Protein AF-A8ND28-F1 (afdb_monomer)

Mean predicted aligned error: 18.26 Å

Solvent-accessible surface area (backbone atoms only — not comparable to full-atom values): 20031 Å² total; per-residue (Å²): 136,85,87,78,78,85,85,82,79,88,73,88,67,76,74,80,74,69,93,76,66,78,84,82,75,75,71,70,82,79,74,61,32,69,34,31,42,40,35,62,35,85,42,89,93,42,57,84,43,74,46,77,33,51,28,30,34,42,74,78,43,79,91,75,66,56,86,60,52,57,53,63,28,60,42,48,72,45,77,88,43,79,52,39,62,55,49,55,51,47,37,68,73,66,68,48,32,33,28,41,38,33,60,41,87,54,61,77,89,52,24,58,58,34,44,51,51,46,32,51,51,25,42,52,27,51,74,53,37,20,36,29,40,26,49,38,51,90,84,26,80,46,41,82,48,17,47,24,32,45,35,35,45,43,97,87,40,52,73,38,35,38,29,42,51,26,64,72,37,73,70,56,66,75,55,52,61,56,71,70,50,74,76,77,77,79,74,68,74,73,74,73,79,77,76,80,77,85,71,79,86,80,92,78,80,88,82,89,78,80,84,84,86,84,80,78,88,82,88,84,83,87,80,90,82,85,81,86,82,81,92,82,88,82,80,92,79,93,77,79,91,77,83,83,81,80,84,80,85,83,87,82,89,80,81,89,78,85,88,75,92,76,84,86,77,94,70,84,79,80,87,74,84,75,79,74,82,71,82,73,79,72,78,85,76,82,76,78,82,81,78,82,83,80,82,83,83,87,130

Secondary structure (DSSP, 8-state):
------------S-----TTS-GGG-----PPEEEEEEEE--BTTBTTPEEEEEEEEEESSSS--GGGS-SEEEEEEE-SSTHHHHHHHHHHHHT--EEEEEE----HHHHHHHHHHHHHHHHHHHHTT-EEEEE--SSSGGGGT--EEEEEEETTEEEEEEEEEESSSPPPHHHHHHHSSPPPP------------------------------------------------------------PPPPP--PPP-------PPP--PPP-----------------------------

Structure (mmCIF, N/CA/C/O backbone):
data_AF-A8ND28-F1
#
_entry.id   AF-A8ND28-F1
#
loop_
_atom_site.group_PDB
_atom_site.id
_atom_site.type_symbol
_atom_site.label_atom_id
_atom_site.label_alt_id
_atom_site.label_comp_id
_atom_site.label_asym_id
_atom_site.label_entity_id
_atom_site.label_seq_id
_atom_site.pdbx_PDB_ins_code
_atom_site.Cartn_x
_atom_site.Cartn_y
_atom_site.Cartn_z
_atom_site.occupancy
_atom_site.B_iso_or_equiv
_atom_site.auth_seq_id
_atom_site.auth_comp_id
_atom_site.auth_asym_id
_atom_site.auth_atom_id
_atom_site.pdbx_PDB_model_num
ATOM 1 N N . MET A 1 1 ? 40.896 25.149 14.910 1.00 49.12 1 MET A N 1
ATOM 2 C CA . MET A 1 1 ? 39.778 24.488 15.619 1.00 49.12 1 MET A CA 1
ATOM 3 C C . MET A 1 1 ? 39.521 23.162 14.922 1.00 49.12 1 MET A C 1
ATOM 5 O O . MET A 1 1 ? 39.241 23.170 13.733 1.00 49.12 1 MET A O 1
ATOM 9 N N . VAL A 1 2 ? 39.754 22.040 15.604 1.00 47.06 2 VAL A N 1
ATOM 10 C CA . VAL A 1 2 ? 39.698 20.692 15.014 1.00 47.06 2 VAL A CA 1
ATOM 11 C C . VAL A 1 2 ? 38.320 20.099 15.290 1.00 47.06 2 VAL A C 1
ATOM 13 O O . VAL A 1 2 ? 37.976 19.854 16.444 1.00 47.06 2 VAL A O 1
ATOM 16 N N . PHE A 1 3 ? 37.533 19.889 14.236 1.00 56.41 3 PHE A N 1
ATOM 17 C CA . PHE A 1 3 ? 36.251 19.192 14.310 1.00 56.41 3 PHE A CA 1
ATOM 18 C C . PHE A 1 3 ? 36.505 17.686 14.443 1.00 56.41 3 PHE A C 1
ATOM 20 O O . PHE A 1 3 ? 36.947 17.036 13.499 1.00 56.41 3 PHE A O 1
ATOM 27 N N . ARG A 1 4 ? 36.246 17.131 15.631 1.00 60.59 4 ARG A N 1
ATOM 28 C CA . ARG A 1 4 ? 36.190 15.681 15.845 1.00 60.59 4 ARG A CA 1
ATOM 29 C C . ARG A 1 4 ? 34.759 15.222 15.590 1.00 60.59 4 ARG A C 1
ATOM 31 O O . ARG A 1 4 ? 33.856 15.584 16.338 1.00 60.59 4 ARG A O 1
ATOM 38 N N . ILE A 1 5 ? 34.560 14.462 14.519 1.00 63.69 5 ILE A N 1
ATOM 39 C CA . ILE A 1 5 ? 33.284 13.808 14.218 1.00 63.69 5 ILE A CA 1
ATOM 40 C C . ILE A 1 5 ? 33.133 12.623 15.191 1.00 63.69 5 ILE A C 1
ATOM 42 O O . ILE A 1 5 ? 34.047 11.797 15.249 1.00 63.69 5 ILE A O 1
ATOM 46 N N . PRO A 1 6 ? 32.035 12.512 15.963 1.00 52.94 6 PRO A N 1
ATOM 47 C CA . PRO A 1 6 ? 31.785 11.350 16.811 1.00 52.94 6 PRO A CA 1
ATOM 48 C C . PRO A 1 6 ? 31.557 10.097 15.953 1.00 52.94 6 PRO A C 1
ATOM 50 O O . PRO A 1 6 ? 30.515 9.933 15.322 1.00 52.94 6 PRO A O 1
ATOM 53 N N . THR A 1 7 ? 32.537 9.198 15.924 1.00 50.47 7 THR A N 1
ATOM 54 C CA . THR A 1 7 ? 32.416 7.836 15.390 1.00 50.47 7 THR A CA 1
ATOM 55 C C . THR A 1 7 ? 31.573 6.994 16.347 1.00 50.47 7 THR A C 1
ATOM 57 O O . THR A 1 7 ? 32.091 6.467 17.326 1.00 50.47 7 THR A O 1
ATOM 60 N N . GLN A 1 8 ? 30.263 6.904 16.097 1.00 55.19 8 GLN A N 1
ATOM 61 C CA . GLN A 1 8 ? 29.317 6.103 16.897 1.00 55.19 8 GLN A CA 1
ATOM 62 C C . GLN A 1 8 ? 28.770 4.869 16.152 1.00 55.19 8 GLN A C 1
ATOM 64 O O . GLN A 1 8 ? 27.795 4.276 16.596 1.00 55.19 8 GLN A O 1
ATOM 69 N N . PHE A 1 9 ? 29.368 4.476 15.020 1.00 51.00 9 PHE A N 1
ATOM 70 C CA . PHE A 1 9 ? 28.856 3.378 14.181 1.00 51.00 9 PHE A CA 1
ATOM 71 C C . PHE A 1 9 ? 29.694 2.092 14.184 1.00 51.00 9 PHE A C 1
ATOM 73 O O . PHE A 1 9 ? 29.347 1.150 13.478 1.00 51.00 9 PHE A O 1
ATOM 80 N N . ASP A 1 10 ? 30.733 2.003 15.012 1.00 47.97 10 ASP A N 1
ATOM 81 C CA . ASP A 1 10 ? 31.422 0.738 15.272 1.00 47.97 10 ASP A CA 1
ATOM 82 C C . ASP A 1 10 ? 30.855 0.104 16.544 1.00 47.97 10 ASP A C 1
ATOM 84 O O . ASP A 1 10 ? 31.253 0.467 17.646 1.00 47.97 10 ASP A O 1
ATOM 88 N N . SER A 1 11 ? 29.872 -0.789 16.394 1.00 48.22 11 SER A N 1
ATOM 89 C CA . SER A 1 11 ? 29.759 -2.056 17.145 1.00 48.22 11 SER A CA 1
ATOM 90 C C . SER A 1 11 ? 28.325 -2.602 17.088 1.00 48.22 11 SER A C 1
ATOM 92 O O . SER A 1 11 ? 27.571 -2.558 18.056 1.00 48.22 11 SER A O 1
ATOM 94 N N . PHE A 1 12 ? 27.957 -3.178 15.940 1.00 51.06 12 PHE A N 1
ATOM 95 C CA . PHE A 1 12 ? 26.962 -4.261 15.890 1.00 51.06 12 PHE A CA 1
ATOM 96 C C . PHE A 1 12 ? 27.665 -5.625 15.852 1.00 51.06 12 PHE A C 1
ATOM 98 O O . PHE A 1 12 ? 27.193 -6.570 15.222 1.00 51.06 12 PHE A O 1
ATOM 105 N N . VAL A 1 13 ? 28.813 -5.747 16.522 1.00 52.38 13 VAL A N 1
ATOM 106 C CA . VAL A 1 13 ? 29.297 -7.069 16.909 1.00 52.38 13 VAL A CA 1
ATOM 107 C C . VAL A 1 13 ? 28.422 -7.466 18.086 1.00 52.38 13 VAL A C 1
ATOM 109 O O . VAL A 1 13 ? 28.500 -6.846 19.145 1.00 52.38 13 VAL A O 1
ATOM 112 N N . ALA A 1 14 ? 27.527 -8.432 17.875 1.00 54.94 14 ALA A N 1
ATOM 113 C CA . ALA A 1 14 ? 26.752 -9.024 18.955 1.00 54.94 14 ALA A CA 1
ATOM 114 C C . ALA A 1 14 ? 27.723 -9.373 20.090 1.00 54.94 14 ALA A C 1
ATOM 116 O O . ALA A 1 14 ? 28.647 -10.161 19.876 1.00 54.94 14 ALA A O 1
ATOM 117 N N . SER A 1 15 ? 27.569 -8.727 21.254 1.00 52.47 15 SER A N 1
ATOM 118 C CA . SER A 1 15 ? 28.405 -9.015 22.418 1.00 52.47 15 SER A CA 1
ATOM 119 C C . SER A 1 15 ? 28.407 -10.527 22.631 1.00 52.47 15 SER A C 1
ATOM 121 O O . SER A 1 15 ? 27.323 -11.115 22.695 1.00 52.47 15 SER A O 1
ATOM 123 N N . PRO A 1 16 ? 29.585 -11.172 22.694 1.00 53.78 16 PRO A N 1
ATOM 124 C CA . PRO A 1 16 ? 29.662 -12.603 22.911 1.00 53.78 16 PRO A CA 1
ATOM 125 C C . PRO A 1 16 ? 29.005 -12.899 24.256 1.00 53.78 16 PRO A C 1
ATOM 127 O O . PRO A 1 16 ? 29.514 -12.504 25.300 1.00 53.78 16 PRO A O 1
ATOM 130 N N . SER A 1 17 ? 27.822 -13.512 24.178 1.00 50.19 17 SER A N 1
ATOM 131 C CA . SER A 1 17 ? 27.174 -14.337 25.197 1.00 50.19 17 SER A CA 1
ATOM 132 C C . SER A 1 17 ? 27.627 -14.035 26.625 1.00 50.19 17 SER A C 1
ATOM 134 O O . SER A 1 17 ? 28.558 -14.667 27.119 1.00 50.19 17 SER A O 1
ATOM 136 N N . HIS A 1 18 ? 26.956 -13.098 27.299 1.00 53.62 18 HIS A N 1
ATOM 137 C CA . HIS A 1 18 ? 27.076 -12.980 28.748 1.00 53.62 18 HIS A CA 1
ATOM 138 C C . HIS A 1 18 ? 26.456 -14.252 29.363 1.00 53.62 18 HIS A C 1
ATOM 140 O O . HIS A 1 18 ? 25.243 -14.454 29.227 1.00 53.62 18 HIS A O 1
ATOM 146 N N . PRO A 1 19 ? 27.245 -15.141 29.997 1.00 56.59 19 PRO A N 1
ATOM 147 C CA . PRO A 1 19 ? 26.735 -16.372 30.587 1.00 56.59 19 PRO A CA 1
ATOM 148 C C . PRO A 1 19 ? 26.016 -16.010 31.889 1.00 56.59 19 PRO A C 1
ATOM 150 O O . PRO A 1 19 ? 26.621 -15.932 32.952 1.00 56.59 19 PRO A O 1
ATOM 153 N N . GLY A 1 20 ? 24.732 -15.685 31.787 1.00 61.50 20 GLY A N 1
ATOM 154 C CA . GLY A 1 20 ? 23.925 -15.267 32.934 1.00 61.50 20 GLY A CA 1
ATOM 155 C C . GLY A 1 20 ? 22.669 -14.484 32.576 1.00 61.50 20 GLY A C 1
ATOM 156 O O . GLY A 1 20 ? 21.816 -14.295 33.439 1.00 61.50 20 GLY A O 1
ATOM 157 N N . GLN A 1 21 ? 22.511 -14.049 31.321 1.00 61.19 21 GLN A N 1
ATOM 158 C CA . GLN A 1 21 ? 21.249 -13.458 30.894 1.00 61.19 21 GLN A CA 1
ATOM 159 C C . GLN A 1 21 ? 20.226 -14.588 30.674 1.00 61.19 21 GLN A C 1
ATOM 161 O O . GLN A 1 21 ? 20.490 -15.482 29.865 1.00 61.19 21 GLN A O 1
ATOM 166 N N . PRO A 1 22 ? 19.089 -14.608 31.394 1.00 57.72 22 PRO A N 1
ATOM 167 C CA . PRO A 1 22 ? 18.087 -15.650 31.221 1.00 57.72 22 PRO A CA 1
ATOM 168 C C . PRO A 1 22 ? 17.617 -15.656 29.763 1.00 57.72 22 PRO A C 1
ATOM 170 O O . PRO A 1 22 ? 17.192 -14.628 29.239 1.00 57.72 22 PRO A O 1
ATOM 173 N N . ALA A 1 23 ? 17.690 -16.823 29.118 1.00 58.66 23 ALA A N 1
ATOM 174 C CA . ALA A 1 23 ? 17.369 -17.083 27.709 1.00 58.66 23 ALA A CA 1
ATOM 175 C C . ALA A 1 23 ? 15.888 -16.838 27.324 1.00 58.66 23 ALA A C 1
ATOM 177 O O . ALA A 1 23 ? 15.407 -17.335 26.311 1.00 58.66 23 ALA A O 1
ATOM 178 N N . ALA A 1 24 ? 15.137 -16.098 28.138 1.00 53.38 24 ALA A N 1
ATOM 179 C CA . ALA A 1 24 ? 13.683 -16.094 28.134 1.00 53.38 24 ALA A CA 1
ATOM 180 C C . ALA A 1 24 ? 13.035 -15.146 27.113 1.00 53.38 24 ALA A C 1
ATOM 182 O O . ALA A 1 24 ? 11.827 -15.223 26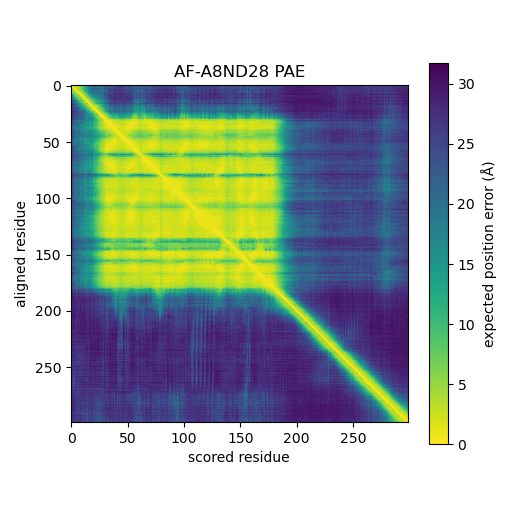.938 1.00 53.38 24 ALA A O 1
ATOM 183 N N . LEU A 1 25 ? 13.769 -14.264 26.425 1.00 58.69 25 LEU A N 1
ATOM 184 C CA . LEU A 1 25 ? 13.151 -13.327 25.467 1.00 58.69 25 LEU A CA 1
ATOM 185 C C . LEU A 1 25 ? 13.997 -13.062 24.218 1.00 58.69 25 LEU A C 1
ATOM 187 O O . LEU A 1 25 ? 13.873 -12.014 23.583 1.00 58.69 25 LEU A O 1
ATOM 191 N N . GLN A 1 26 ? 14.845 -14.010 23.819 1.00 57.09 26 GLN A N 1
ATOM 192 C CA . GLN A 1 26 ? 15.490 -13.943 22.512 1.00 57.09 26 GLN A CA 1
ATOM 193 C C . GLN A 1 26 ? 14.445 -14.331 21.452 1.00 57.09 26 GLN A C 1
ATOM 195 O O . GLN A 1 26 ? 14.409 -15.467 20.988 1.00 57.09 26 GLN A O 1
ATOM 200 N N . ARG A 1 27 ? 13.526 -13.403 21.123 1.00 62.28 27 ARG A N 1
ATOM 201 C CA . ARG A 1 27 ? 12.590 -13.578 20.001 1.00 62.28 27 ARG A CA 1
ATOM 202 C C . ARG A 1 27 ? 13.432 -13.935 18.783 1.00 62.28 27 ARG A C 1
ATOM 204 O O . ARG A 1 27 ? 14.325 -13.174 18.406 1.00 62.28 27 ARG A O 1
ATOM 211 N N . SER A 1 28 ? 13.179 -15.112 18.216 1.00 66.81 28 SER A N 1
ATOM 212 C CA . SER A 1 28 ? 13.816 -15.558 16.981 1.00 66.81 28 SER A CA 1
ATOM 213 C C . SER A 1 28 ? 13.746 -14.429 15.951 1.00 66.81 28 SER A C 1
ATOM 215 O O . SER A 1 28 ? 12.685 -13.807 15.845 1.00 66.81 28 SER A O 1
ATOM 217 N N . PRO A 1 29 ? 14.835 -14.135 15.215 1.00 70.19 29 PRO A N 1
ATOM 218 C CA . PRO A 1 29 ? 14.853 -13.045 14.250 1.00 70.19 29 PRO A CA 1
ATOM 219 C C . PRO A 1 29 ? 13.673 -13.207 13.292 1.00 70.19 29 PRO A C 1
ATOM 221 O O . PRO A 1 29 ? 13.589 -14.188 12.552 1.00 70.19 29 PRO A O 1
ATOM 224 N N . GLN A 1 30 ? 12.733 -12.266 13.363 1.00 79.19 30 GLN A N 1
ATOM 225 C CA . GLN A 1 30 ? 11.501 -12.309 12.594 1.00 79.19 30 GLN A CA 1
ATOM 226 C C . GLN A 1 30 ? 11.858 -12.213 11.112 1.00 79.19 30 GLN A C 1
ATOM 228 O O . GLN A 1 30 ? 12.393 -11.204 10.643 1.00 79.19 30 GLN A O 1
ATOM 233 N N . ARG A 1 31 ? 11.629 -13.301 10.374 1.00 89.94 31 ARG A N 1
ATOM 234 C CA . ARG A 1 31 ? 11.902 -13.328 8.941 1.00 89.94 31 ARG A CA 1
ATOM 235 C C . ARG A 1 31 ? 10.894 -12.401 8.255 1.00 89.94 31 ARG A C 1
ATOM 237 O O . ARG A 1 31 ? 9.698 -12.625 8.414 1.00 89.94 31 ARG A O 1
ATOM 244 N N . PRO A 1 32 ? 11.337 -11.402 7.472 1.00 94.69 32 PRO A N 1
ATOM 245 C CA . PRO A 1 32 ? 10.410 -10.567 6.723 1.00 94.69 32 PRO A CA 1
ATOM 246 C C . PRO A 1 32 ? 9.618 -11.427 5.737 1.00 94.69 32 PRO A C 1
ATOM 248 O O . PRO A 1 32 ? 10.196 -12.293 5.064 1.00 94.69 32 PRO A O 1
ATOM 251 N N . TRP A 1 33 ? 8.320 -11.154 5.615 1.00 96.50 33 TRP A N 1
ATOM 252 C CA . TRP A 1 33 ? 7.524 -11.685 4.514 1.00 96.50 33 TRP A CA 1
ATOM 253 C C . TRP A 1 33 ? 8.083 -11.159 3.194 1.00 96.50 33 TRP A C 1
ATOM 255 O O . TRP A 1 33 ? 8.579 -10.032 3.124 1.00 96.50 33 TRP A O 1
ATOM 265 N N . ARG A 1 34 ? 8.021 -11.977 2.146 1.00 97.56 34 ARG A N 1
ATOM 266 C CA . ARG A 1 34 ? 8.467 -11.625 0.796 1.00 97.56 34 ARG A CA 1
ATOM 267 C C . ARG A 1 34 ? 7.428 -12.091 -0.204 1.00 97.56 34 ARG A C 1
ATOM 269 O O . ARG A 1 34 ? 7.030 -13.256 -0.175 1.00 97.56 34 ARG A O 1
ATOM 276 N N . GLY A 1 35 ? 7.039 -11.199 -1.098 1.00 97.44 35 GLY A N 1
ATOM 277 C CA . GLY A 1 35 ? 6.038 -11.485 -2.110 1.00 97.44 35 GLY A CA 1
ATOM 278 C C . GLY A 1 35 ? 5.877 -10.338 -3.091 1.00 97.44 35 GLY A C 1
ATOM 279 O O . GLY A 1 35 ? 6.731 -9.458 -3.187 1.00 97.44 35 GLY A O 1
ATOM 280 N N . ARG A 1 36 ? 4.771 -10.341 -3.833 1.00 98.31 36 ARG A N 1
ATOM 281 C CA . ARG A 1 36 ? 4.503 -9.358 -4.886 1.00 98.31 36 ARG A CA 1
ATOM 282 C C . ARG A 1 36 ? 3.170 -8.654 -4.705 1.00 98.31 36 ARG A C 1
ATOM 284 O O . ARG A 1 36 ? 2.158 -9.278 -4.399 1.00 98.31 36 ARG A O 1
ATOM 291 N N . LEU A 1 37 ? 3.175 -7.353 -4.972 1.00 98.38 37 LEU A N 1
ATOM 292 C CA . LEU A 1 37 ? 1.975 -6.558 -5.193 1.00 98.38 37 LEU A CA 1
ATOM 293 C C . LEU A 1 37 ? 1.676 -6.547 -6.692 1.00 98.38 37 LEU A C 1
ATOM 295 O O . LEU A 1 37 ? 2.527 -6.168 -7.499 1.00 98.38 37 LEU A O 1
ATOM 299 N N . ILE A 1 38 ? 0.472 -6.968 -7.056 1.00 98.06 38 ILE A N 1
ATOM 300 C CA . ILE A 1 38 ? -0.052 -6.943 -8.418 1.00 98.06 38 ILE A CA 1
ATOM 301 C C . ILE A 1 38 ? -0.963 -5.724 -8.505 1.00 98.06 38 ILE A C 1
ATOM 303 O O . ILE A 1 38 ? -2.049 -5.714 -7.924 1.00 98.06 38 ILE A O 1
ATOM 307 N N . VAL A 1 39 ? -0.496 -4.680 -9.186 1.00 97.00 39 VAL A N 1
ATOM 308 C CA . VAL A 1 39 ? -1.163 -3.376 -9.233 1.00 97.00 39 VAL A CA 1
ATOM 309 C C . VAL A 1 39 ? -1.582 -3.071 -10.660 1.00 97.00 39 VAL A C 1
ATOM 311 O O . VAL A 1 39 ? -0.775 -3.152 -11.583 1.00 97.00 39 VAL A O 1
ATOM 314 N N . THR A 1 40 ? -2.835 -2.673 -10.848 1.00 95.81 40 THR A N 1
ATOM 315 C CA . THR A 1 40 ? -3.341 -2.219 -12.145 1.00 95.81 40 THR A CA 1
ATOM 316 C C . THR A 1 40 ? -3.288 -0.698 -12.258 1.00 95.81 40 THR A C 1
ATOM 318 O O . THR A 1 40 ? -3.489 0.034 -11.286 1.00 95.81 40 THR A O 1
ATOM 321 N N . GLY A 1 41 ? -2.991 -0.206 -13.460 1.00 91.75 41 GLY A N 1
ATOM 322 C CA . GLY A 1 41 ? -3.108 1.211 -13.800 1.00 91.75 41 GLY A CA 1
ATOM 323 C C . GLY A 1 41 ? -2.104 2.139 -13.119 1.00 91.75 41 GLY A C 1
ATOM 324 O O . GLY A 1 41 ? -2.409 3.308 -12.888 1.00 91.75 41 GLY A O 1
ATOM 325 N N . LEU A 1 42 ? -0.895 1.652 -12.825 1.00 92.19 42 LEU A N 1
ATOM 326 C CA . LEU A 1 42 ? 0.185 2.489 -12.293 1.00 92.19 42 LEU A CA 1
ATOM 327 C C . LEU A 1 42 ? 0.631 3.560 -13.304 1.00 92.19 42 LEU A C 1
ATOM 329 O O . LEU A 1 42 ? 1.070 4.647 -12.930 1.00 92.19 42 LEU A O 1
ATOM 333 N N . ARG A 1 43 ? 0.515 3.271 -14.605 1.00 90.62 43 ARG A N 1
ATOM 334 C CA . ARG A 1 43 ? 0.900 4.180 -15.690 1.00 90.62 43 ARG A CA 1
ATOM 335 C C . ARG A 1 43 ? -0.322 4.895 -16.257 1.00 90.62 43 ARG A C 1
ATOM 337 O O . ARG A 1 43 ? -1.257 4.256 -16.731 1.00 90.62 43 ARG A O 1
ATOM 344 N N . ASN A 1 44 ? -0.266 6.226 -16.322 1.00 84.44 44 ASN A N 1
ATOM 345 C CA . ASN A 1 44 ? -1.351 7.037 -16.890 1.00 84.44 44 ASN A CA 1
ATOM 346 C C . ASN A 1 44 ? -1.630 6.710 -18.366 1.00 84.44 44 ASN A C 1
ATOM 348 O O . ASN A 1 44 ? -2.775 6.803 -18.800 1.00 84.44 44 ASN A O 1
ATOM 352 N N . SER A 1 45 ? -0.596 6.323 -19.121 1.00 90.19 45 SER A N 1
ATOM 353 C CA . SER A 1 45 ? -0.703 5.975 -20.542 1.00 90.19 45 SER A CA 1
ATOM 354 C C . SER A 1 45 ? -1.415 4.647 -20.793 1.00 90.19 45 SER A C 1
ATOM 356 O O . SER A 1 45 ? -1.976 4.456 -21.866 1.00 90.19 45 SER A O 1
ATOM 358 N N . ASN A 1 46 ? -1.399 3.728 -19.825 1.00 89.06 46 ASN A N 1
ATOM 359 C CA . ASN A 1 46 ? -2.007 2.414 -19.963 1.00 89.06 46 ASN A CA 1
ATOM 360 C C . ASN A 1 46 ? -2.623 1.981 -18.631 1.00 89.06 46 ASN A C 1
ATOM 362 O O . ASN A 1 46 ? -2.009 1.267 -17.841 1.00 89.06 46 ASN A O 1
ATOM 366 N N . ARG A 1 47 ? -3.867 2.412 -18.397 1.00 87.75 47 ARG A N 1
ATOM 367 C CA . ARG A 1 47 ? -4.606 2.090 -17.168 1.00 87.75 47 ARG A CA 1
ATOM 368 C C . ARG A 1 47 ? -4.928 0.598 -17.022 1.00 87.75 47 ARG A C 1
ATOM 370 O O . ARG A 1 47 ? -5.146 0.141 -15.909 1.00 87.75 47 ARG A O 1
ATOM 377 N N . SER A 1 48 ? -4.938 -0.155 -18.121 1.00 90.69 48 SER A N 1
ATOM 378 C CA . SER A 1 48 ? -5.130 -1.611 -18.119 1.00 90.69 48 SER A CA 1
ATOM 379 C C . SER A 1 48 ? -3.848 -2.404 -17.859 1.00 90.69 48 SER A C 1
ATOM 381 O O . SER A 1 48 ? -3.919 -3.615 -17.654 1.00 90.69 48 SER A O 1
ATOM 383 N N . ALA A 1 49 ? -2.676 -1.760 -17.875 1.00 94.62 49 ALA A N 1
ATOM 384 C CA . ALA A 1 49 ? -1.425 -2.449 -17.588 1.00 94.62 49 ALA A CA 1
ATOM 385 C C . ALA A 1 49 ? -1.416 -2.958 -16.144 1.00 94.62 49 ALA A C 1
ATOM 387 O O . ALA A 1 49 ? -1.813 -2.247 -15.216 1.00 94.62 49 ALA A O 1
ATOM 388 N N . THR A 1 50 ? -0.948 -4.193 -15.982 1.00 96.75 50 THR A N 1
ATOM 389 C CA . THR A 1 50 ? -0.699 -4.810 -14.681 1.00 96.75 50 THR A CA 1
ATOM 390 C C . THR A 1 50 ? 0.800 -4.788 -14.425 1.00 96.75 50 THR A C 1
ATOM 392 O O . THR A 1 50 ? 1.568 -5.378 -15.184 1.00 96.75 50 THR A O 1
ATOM 395 N N . ASP A 1 51 ? 1.210 -4.095 -13.371 1.00 96.75 51 ASP A N 1
ATOM 396 C CA . ASP A 1 51 ? 2.590 -4.031 -12.915 1.00 96.75 51 ASP A CA 1
ATOM 397 C C . ASP A 1 51 ? 2.776 -4.963 -11.707 1.00 96.75 51 ASP A C 1
ATOM 399 O O . ASP A 1 51 ? 1.929 -5.046 -10.813 1.00 96.75 51 ASP A O 1
ATOM 403 N N . TYR A 1 52 ? 3.910 -5.661 -11.679 1.00 97.88 52 TYR A N 1
ATOM 404 C CA . TYR A 1 52 ? 4.297 -6.559 -10.593 1.00 97.88 52 TYR A CA 1
ATOM 405 C C . TYR A 1 52 ? 5.419 -5.908 -9.790 1.00 97.88 52 TYR A C 1
ATOM 407 O O . TYR A 1 52 ? 6.469 -5.579 -10.344 1.00 97.88 52 TYR A O 1
ATOM 415 N N . ILE A 1 53 ? 5.206 -5.728 -8.489 1.00 98.06 53 ILE A N 1
ATOM 416 C CA . ILE A 1 53 ? 6.160 -5.062 -7.601 1.00 98.06 53 ILE A CA 1
ATOM 417 C C . ILE A 1 53 ? 6.567 -6.043 -6.507 1.00 98.06 53 ILE A C 1
ATOM 419 O O . ILE A 1 53 ? 5.743 -6.421 -5.678 1.00 98.06 53 ILE A O 1
ATOM 423 N N . GLN A 1 54 ? 7.831 -6.456 -6.504 1.00 98.44 54 GLN A N 1
ATOM 424 C CA . GLN A 1 54 ? 8.385 -7.337 -5.477 1.00 98.44 54 GLN A CA 1
ATOM 425 C C . GLN A 1 54 ? 8.660 -6.533 -4.210 1.00 98.44 54 GLN A C 1
ATOM 427 O O . GLN A 1 54 ? 9.326 -5.489 -4.239 1.00 98.44 54 GLN A O 1
ATOM 432 N N . VAL A 1 55 ? 8.145 -7.014 -3.090 1.00 98.31 55 VAL A N 1
ATOM 433 C CA . VAL A 1 55 ? 8.165 -6.318 -1.811 1.00 98.31 55 VAL A CA 1
ATOM 434 C C . VAL A 1 55 ? 8.525 -7.270 -0.682 1.00 98.31 55 VAL A C 1
ATOM 436 O O . VAL A 1 55 ? 8.198 -8.455 -0.691 1.00 98.31 55 VAL A O 1
ATOM 439 N N . SER A 1 56 ? 9.167 -6.715 0.335 1.00 97.94 56 SER A N 1
ATOM 440 C CA . SER A 1 56 ? 9.294 -7.346 1.640 1.00 97.94 56 SER A CA 1
ATOM 441 C C . SER A 1 56 ? 8.421 -6.612 2.646 1.00 97.94 56 SER A C 1
ATOM 443 O O . SER A 1 56 ? 8.400 -5.381 2.624 1.00 97.94 56 SER A O 1
ATOM 445 N N . ALA A 1 57 ? 7.758 -7.336 3.542 1.00 97.50 57 ALA A N 1
ATOM 446 C CA . ALA A 1 57 ? 7.002 -6.744 4.636 1.00 97.50 57 ALA A CA 1
ATOM 447 C C . ALA A 1 57 ? 7.556 -7.173 5.992 1.00 97.50 57 ALA A C 1
ATOM 449 O O . ALA A 1 57 ? 7.953 -8.323 6.186 1.00 97.50 57 ALA A O 1
ATOM 450 N N . VAL A 1 58 ? 7.570 -6.229 6.928 1.00 95.31 58 VAL A N 1
ATOM 451 C CA . VAL A 1 58 ? 7.901 -6.474 8.334 1.00 95.31 58 VAL A CA 1
ATOM 452 C C . VAL A 1 58 ? 6.715 -6.028 9.167 1.00 95.31 58 VAL A C 1
ATOM 454 O O . VAL A 1 58 ? 6.348 -4.854 9.121 1.00 95.31 58 VAL A O 1
ATOM 457 N N . GLU A 1 59 ? 6.106 -6.961 9.891 1.00 93.31 59 GLU A N 1
ATOM 458 C CA . GLU A 1 59 ? 5.071 -6.657 10.878 1.00 93.31 59 GLU A CA 1
ATOM 459 C C . GLU A 1 59 ? 5.723 -5.938 12.061 1.00 93.31 59 GLU A C 1
ATOM 461 O O . GLU A 1 59 ? 6.731 -6.392 12.599 1.00 93.31 59 GLU A O 1
ATOM 466 N N . THR A 1 60 ? 5.198 -4.766 12.403 1.00 89.06 60 THR A N 1
ATOM 467 C CA . THR A 1 60 ? 5.717 -3.925 13.486 1.00 89.06 60 THR A CA 1
ATOM 468 C C . THR A 1 60 ? 4.955 -4.098 14.784 1.00 89.06 60 THR A C 1
ATOM 470 O O . THR A 1 60 ? 5.495 -3.781 15.840 1.00 89.06 60 THR A O 1
ATOM 473 N N . ASP A 1 61 ? 3.723 -4.588 14.703 1.00 82.94 61 ASP A N 1
ATOM 474 C CA . ASP A 1 61 ? 2.821 -4.719 15.837 1.00 82.94 61 ASP A CA 1
ATOM 475 C C . ASP A 1 61 ? 1.907 -5.925 15.593 1.00 82.94 61 ASP A C 1
ATOM 477 O O . ASP A 1 61 ? 1.157 -5.904 14.617 1.00 82.94 61 ASP A O 1
ATOM 481 N N . GLY A 1 62 ? 2.021 -6.981 16.411 1.00 78.62 62 GLY A N 1
ATOM 482 C CA . GLY A 1 62 ? 1.160 -8.168 16.328 1.00 78.62 62 GLY A CA 1
ATOM 483 C C . GLY A 1 62 ? 1.814 -9.528 16.628 1.00 78.62 62 GLY A C 1
ATOM 484 O O . GLY A 1 62 ? 2.938 -9.623 17.130 1.00 78.62 62 GLY A O 1
ATOM 485 N N . ASP A 1 63 ? 1.038 -10.581 16.343 1.00 80.06 63 ASP A N 1
ATOM 486 C CA . ASP A 1 63 ? 1.329 -12.003 16.597 1.00 80.06 63 ASP A CA 1
ATOM 487 C C . ASP A 1 63 ? 2.372 -12.603 15.637 1.00 80.06 63 ASP A C 1
ATOM 489 O O . ASP A 1 63 ? 2.759 -13.758 15.811 1.00 80.06 63 ASP A O 1
ATOM 493 N N . ASN A 1 64 ? 2.833 -11.846 14.632 1.00 83.25 64 ASN A N 1
ATOM 494 C CA . ASN A 1 64 ? 3.781 -12.299 13.617 1.00 83.25 64 ASN A CA 1
ATOM 495 C C . ASN A 1 64 ? 3.298 -13.557 12.876 1.00 83.25 64 ASN A C 1
ATOM 497 O O . ASN A 1 64 ? 3.934 -14.606 12.926 1.00 83.25 64 ASN A O 1
ATOM 501 N N . ARG A 1 65 ? 2.179 -13.431 12.156 1.00 89.38 65 ARG A N 1
ATOM 502 C CA . ARG A 1 65 ? 1.599 -14.517 11.335 1.00 89.38 65 ARG A CA 1
ATOM 503 C C . ARG A 1 65 ? 1.958 -14.379 9.860 1.00 89.38 65 ARG A C 1
ATOM 505 O O . ARG A 1 65 ? 1.154 -14.654 8.964 1.00 89.38 65 ARG A O 1
ATOM 512 N N . VAL A 1 66 ? 3.155 -13.866 9.604 1.00 92.25 66 VAL A N 1
ATOM 513 C CA . VAL A 1 66 ? 3.635 -13.484 8.272 1.00 92.25 66 VAL A CA 1
ATOM 514 C C . VAL A 1 66 ? 3.766 -14.680 7.327 1.00 92.25 66 VAL A C 1
ATOM 516 O O . VAL A 1 66 ? 3.669 -14.528 6.113 1.00 92.25 66 VAL A O 1
ATOM 519 N N . GLU A 1 67 ? 3.952 -15.883 7.863 1.00 91.50 67 GLU A N 1
ATOM 520 C CA . GLU A 1 67 ? 4.004 -17.140 7.116 1.00 91.50 67 GLU A CA 1
ATOM 521 C C . GLU A 1 67 ? 2.666 -17.545 6.484 1.00 91.50 67 GLU A C 1
ATOM 523 O O . GLU A 1 67 ? 2.670 -18.274 5.493 1.00 91.50 67 GLU A O 1
ATOM 528 N N . LEU A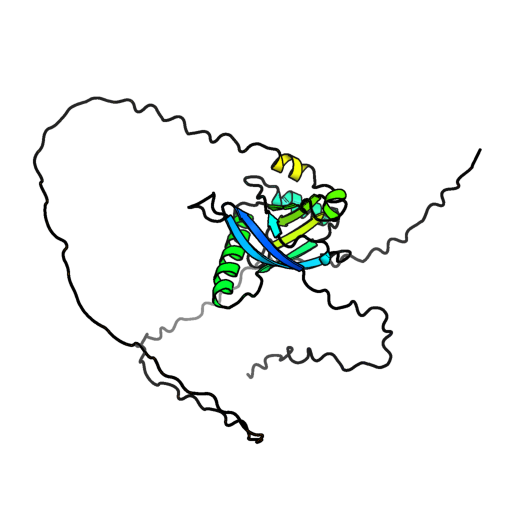 1 68 ? 1.539 -17.049 7.009 1.00 92.19 68 LEU A N 1
ATOM 529 C CA . LEU A 1 68 ? 0.199 -17.340 6.485 1.00 92.19 68 LEU A CA 1
ATOM 530 C C . LEU A 1 68 ? -0.211 -16.403 5.339 1.00 92.19 68 LEU A C 1
ATOM 532 O O . LEU A 1 68 ? -1.251 -16.603 4.701 1.00 92.19 68 LEU A O 1
ATOM 536 N N . TRP A 1 69 ? 0.575 -15.355 5.083 1.00 95.06 69 TRP A N 1
ATOM 537 C CA . TRP A 1 69 ? 0.253 -14.367 4.061 1.00 95.06 69 TRP A CA 1
ATOM 538 C C . TRP A 1 69 ? 0.447 -14.969 2.663 1.00 95.06 69 TRP A C 1
ATOM 540 O O . TRP A 1 69 ? 1.450 -15.650 2.415 1.00 95.06 69 TRP A O 1
ATOM 550 N N . PRO A 1 70 ? -0.463 -14.697 1.710 1.00 95.69 70 PRO A N 1
ATOM 551 C CA . PRO A 1 70 ? -0.287 -15.138 0.333 1.00 95.69 70 PRO A CA 1
ATOM 552 C C . PRO A 1 70 ? 1.002 -14.542 -0.237 1.00 95.69 70 PRO A C 1
ATOM 554 O O . PRO A 1 70 ? 1.399 -13.444 0.139 1.00 95.69 70 PRO A O 1
ATOM 557 N N . ARG A 1 71 ? 1.659 -15.241 -1.170 1.00 96.25 71 ARG A N 1
ATOM 558 C CA . ARG A 1 71 ? 2.832 -14.675 -1.866 1.00 96.25 71 ARG A CA 1
ATOM 559 C C . ARG A 1 71 ? 2.466 -13.493 -2.759 1.00 96.25 71 ARG A C 1
ATOM 561 O O . ARG A 1 71 ? 3.308 -12.634 -3.007 1.00 96.25 71 ARG A O 1
ATOM 568 N N . ASP A 1 72 ? 1.225 -13.461 -3.228 1.00 97.25 72 ASP A N 1
ATOM 569 C CA . ASP A 1 72 ? 0.767 -12.535 -4.248 1.00 97.25 72 ASP A CA 1
ATOM 570 C C . ASP A 1 72 ? -0.456 -11.790 -3.740 1.00 97.25 72 ASP A C 1
ATOM 572 O O . ASP A 1 72 ? -1.499 -12.393 -3.489 1.00 97.25 72 ASP A O 1
ATOM 576 N N . PHE A 1 73 ? -0.339 -10.474 -3.632 1.00 97.69 73 PHE A N 1
ATOM 577 C CA . PHE A 1 73 ? -1.463 -9.614 -3.312 1.00 97.69 73 PHE A CA 1
ATOM 578 C C . PHE A 1 73 ? -1.953 -8.920 -4.571 1.00 97.69 73 PHE A C 1
ATOM 580 O O . PHE A 1 73 ? -1.235 -8.120 -5.171 1.00 97.69 73 PHE A O 1
ATOM 587 N N . VAL A 1 74 ? -3.199 -9.194 -4.950 1.00 97.00 74 VAL A N 1
ATOM 588 C CA . VAL A 1 74 ? -3.911 -8.371 -5.929 1.00 97.00 74 VAL A CA 1
ATOM 589 C C . VAL A 1 74 ? -4.376 -7.113 -5.214 1.00 97.00 74 VAL A C 1
ATOM 591 O O . VAL A 1 74 ? -5.193 -7.178 -4.297 1.00 97.00 74 VAL A O 1
ATOM 594 N N . VAL A 1 75 ? -3.811 -5.976 -5.609 1.00 97.06 75 VAL A N 1
ATOM 595 C CA . VAL A 1 75 ? -4.030 -4.702 -4.934 1.00 97.06 75 VAL A CA 1
ATOM 596 C C . VAL A 1 75 ? -5.112 -3.914 -5.660 1.00 97.06 75 VAL A C 1
ATOM 598 O O . VAL A 1 75 ? -4.921 -3.457 -6.788 1.00 97.06 75 VAL A O 1
ATOM 601 N N . GLN A 1 76 ? -6.237 -3.703 -4.984 1.00 95.81 76 GLN A N 1
ATOM 602 C CA . GLN A 1 76 ? -7.321 -2.851 -5.452 1.00 95.81 76 GLN A CA 1
ATOM 603 C C . GLN A 1 76 ? -7.172 -1.448 -4.862 1.00 95.81 76 GLN A C 1
ATOM 605 O O . GLN A 1 76 ? -7.342 -1.243 -3.663 1.00 95.81 76 GLN A O 1
ATOM 610 N N . ARG A 1 77 ? -6.872 -0.455 -5.700 1.00 95.25 77 ARG A N 1
ATOM 611 C CA . ARG A 1 77 ? -6.832 0.954 -5.280 1.00 95.25 77 ARG A CA 1
ATOM 612 C C . ARG A 1 77 ? -8.243 1.510 -5.116 1.00 95.25 77 ARG A C 1
ATOM 614 O O . ARG A 1 77 ? -9.122 1.210 -5.920 1.00 95.25 77 ARG A O 1
ATOM 621 N N . LEU A 1 78 ? -8.432 2.356 -4.109 1.00 94.56 78 LEU A N 1
ATOM 622 C CA . LEU A 1 78 ? -9.671 3.087 -3.8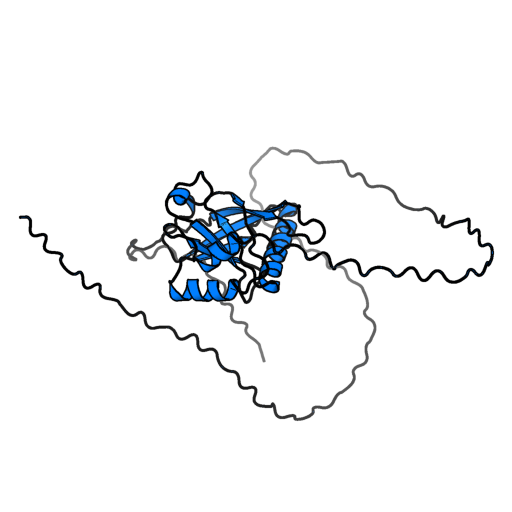66 1.00 94.56 78 LEU A CA 1
ATOM 623 C C . LEU A 1 78 ? -9.481 4.572 -4.221 1.00 94.56 78 LEU A C 1
ATOM 625 O O . LEU A 1 78 ? -9.037 5.344 -3.366 1.00 94.56 78 LEU A O 1
ATOM 629 N N . PRO A 1 79 ? -9.778 4.983 -5.469 1.00 89.12 79 PRO A N 1
ATOM 630 C CA . PRO A 1 79 ? -9.576 6.359 -5.910 1.00 89.12 79 PRO A CA 1
ATOM 631 C C . PRO A 1 79 ? -10.619 7.342 -5.351 1.00 89.12 79 PRO A C 1
ATOM 633 O O . PRO A 1 79 ? -11.735 6.964 -4.990 1.00 89.12 79 PRO A O 1
ATOM 636 N N . ASN A 1 80 ? -10.275 8.636 -5.386 1.00 75.38 80 ASN A N 1
ATOM 637 C CA . ASN A 1 80 ? -11.199 9.778 -5.271 1.00 75.38 80 ASN A CA 1
ATOM 638 C C . ASN A 1 80 ? -11.956 9.942 -3.941 1.00 75.38 80 ASN A C 1
ATOM 640 O O . ASN A 1 80 ? -13.082 10.447 -3.938 1.00 75.38 80 ASN A O 1
ATOM 644 N N . ARG A 1 81 ? -11.372 9.564 -2.799 1.00 78.19 81 ARG A N 1
ATOM 645 C CA . ARG A 1 81 ? -11.991 9.821 -1.491 1.00 78.19 81 ARG A CA 1
ATOM 646 C C . ARG A 1 81 ? -10.968 10.186 -0.416 1.00 78.19 81 ARG A C 1
ATOM 648 O O . ARG A 1 81 ? -9.881 9.621 -0.415 1.00 78.19 81 ARG A O 1
ATOM 655 N N . PRO A 1 82 ? -11.334 11.011 0.585 1.00 86.81 82 PRO A N 1
ATOM 656 C CA . PRO A 1 82 ? -10.486 11.306 1.744 1.00 86.81 82 PRO A CA 1
ATOM 657 C C . PRO A 1 82 ? -10.429 10.130 2.747 1.00 86.81 82 PRO A C 1
ATOM 659 O O . PRO A 1 82 ? -10.506 10.326 3.961 1.00 86.81 82 PRO A O 1
ATOM 662 N N . ILE A 1 83 ? -10.321 8.894 2.251 1.00 94.50 83 ILE A N 1
ATOM 663 C CA . ILE A 1 83 ? -10.285 7.668 3.060 1.00 94.50 83 ILE A CA 1
ATOM 664 C C . ILE A 1 83 ? -8.972 7.568 3.824 1.00 94.50 83 ILE A C 1
ATOM 666 O O . ILE A 1 83 ? -8.970 7.092 4.954 1.00 94.50 83 ILE A O 1
ATOM 670 N N . LEU A 1 84 ? -7.867 8.057 3.252 1.00 95.75 84 LEU A N 1
ATOM 671 C CA . LEU A 1 84 ? -6.547 7.980 3.875 1.00 95.75 84 LEU A CA 1
ATOM 672 C C . LEU A 1 84 ? -6.544 8.537 5.304 1.00 95.75 84 LEU A C 1
ATOM 674 O O . LEU A 1 84 ? -6.055 7.889 6.226 1.00 95.75 84 LEU A O 1
ATOM 678 N N . ARG A 1 85 ? -7.147 9.714 5.509 1.00 95.94 85 ARG A N 1
ATOM 679 C CA . ARG A 1 85 ? -7.234 10.332 6.838 1.00 95.94 85 ARG A CA 1
ATOM 680 C C . ARG A 1 85 ? -8.049 9.476 7.809 1.00 95.94 85 ARG A C 1
ATOM 682 O O . ARG A 1 85 ? -7.618 9.293 8.943 1.00 95.94 85 ARG A O 1
ATOM 689 N N . GLN A 1 86 ? -9.197 8.962 7.366 1.00 96.00 86 GLN A N 1
ATOM 690 C CA . GLN A 1 86 ? -10.056 8.104 8.189 1.00 96.00 86 GLN A CA 1
ATOM 691 C C . GLN A 1 86 ? -9.335 6.811 8.563 1.00 96.00 86 GLN A C 1
ATOM 693 O O . GLN A 1 86 ? -9.404 6.381 9.707 1.00 96.00 86 GLN A O 1
ATOM 698 N N . MET A 1 87 ? -8.578 6.241 7.625 1.00 96.94 87 MET A N 1
ATOM 699 C CA . MET A 1 87 ? -7.794 5.038 7.854 1.00 96.94 87 MET A CA 1
ATOM 700 C C . MET A 1 87 ? -6.697 5.263 8.896 1.00 96.94 87 MET A C 1
ATOM 702 O O . MET A 1 87 ? -6.585 4.487 9.837 1.00 96.94 87 MET A O 1
ATOM 706 N N . ILE A 1 88 ? -5.929 6.351 8.782 1.00 96.56 88 ILE A N 1
ATOM 707 C CA . ILE A 1 88 ? -4.888 6.690 9.764 1.00 96.56 88 ILE A CA 1
ATOM 708 C C . ILE A 1 88 ? -5.502 6.878 11.158 1.00 96.56 88 ILE A C 1
ATOM 710 O O . ILE A 1 88 ? -4.977 6.348 12.134 1.00 96.56 88 ILE A O 1
ATOM 714 N N . GLN A 1 89 ? -6.627 7.595 11.250 1.00 96.94 89 GLN A N 1
ATOM 715 C CA . GLN A 1 89 ? -7.343 7.785 12.515 1.00 96.94 89 GLN A CA 1
ATOM 716 C C . GLN A 1 89 ? -7.854 6.458 13.084 1.00 96.94 89 GLN A C 1
ATOM 718 O O . GLN A 1 89 ? -7.702 6.214 14.276 1.00 96.94 89 GLN A O 1
ATOM 723 N N . TYR A 1 90 ? -8.404 5.589 12.236 1.00 97.19 90 TYR A N 1
ATOM 724 C CA . TYR A 1 90 ? -8.886 4.270 12.630 1.00 97.19 90 TYR A CA 1
ATOM 725 C C . TYR A 1 90 ? -7.754 3.407 13.201 1.00 97.19 90 TYR A C 1
ATOM 727 O O . TYR A 1 90 ? -7.874 2.894 14.308 1.00 97.19 90 TYR A O 1
ATOM 735 N N . VAL A 1 91 ? -6.620 3.306 12.498 1.00 96.62 91 VAL A N 1
ATOM 736 C CA . VAL A 1 91 ? -5.454 2.529 12.958 1.00 96.62 91 VAL A CA 1
ATOM 737 C C . VAL A 1 91 ? -4.960 3.026 14.315 1.00 96.62 91 VAL A C 1
ATOM 739 O O . VAL A 1 91 ? -4.696 2.219 15.201 1.00 96.62 91 VAL A O 1
ATOM 742 N N . GLN A 1 92 ? -4.883 4.347 14.502 1.00 96.19 92 GLN A N 1
ATOM 743 C CA . GLN A 1 92 ? -4.464 4.954 15.768 1.00 96.19 92 GLN A CA 1
ATOM 744 C C . GLN A 1 92 ? -5.462 4.708 16.903 1.00 96.19 92 GLN A C 1
ATOM 746 O O . GLN A 1 92 ? -5.052 4.477 18.036 1.00 96.19 92 GLN A O 1
ATOM 751 N N . GLN A 1 93 ? -6.761 4.771 16.612 1.00 97.56 93 GLN A N 1
ATOM 752 C CA . GLN A 1 93 ? -7.816 4.615 17.609 1.00 97.56 93 GLN A CA 1
ATOM 753 C C . GLN A 1 93 ? -7.949 3.169 18.100 1.00 97.56 93 GLN A C 1
ATOM 755 O O . GLN A 1 93 ? -8.180 2.957 19.287 1.00 97.56 93 GLN A O 1
ATOM 760 N N . TYR A 1 94 ? -7.817 2.192 17.201 1.00 96.88 94 TYR A N 1
ATOM 761 C CA . TYR A 1 94 ? -8.037 0.774 17.506 1.00 96.88 94 TYR A CA 1
ATOM 762 C C . TYR A 1 94 ? -6.744 -0.024 17.700 1.00 96.88 94 TYR A C 1
ATOM 764 O O . TYR A 1 94 ? -6.818 -1.234 17.884 1.00 96.88 94 TYR A O 1
ATOM 772 N N . ALA A 1 95 ? -5.579 0.637 17.655 1.00 95.44 95 ALA A N 1
ATOM 773 C CA . ALA A 1 95 ? -4.263 -0.005 17.708 1.00 95.44 95 ALA A CA 1
ATOM 774 C C . ALA A 1 95 ? -4.171 -1.195 16.734 1.00 95.44 95 ALA A C 1
ATOM 776 O O . ALA A 1 95 ? -3.760 -2.296 17.094 1.00 95.44 95 ALA A O 1
ATOM 777 N N . GLN A 1 96 ? -4.634 -0.981 15.497 1.00 95.88 96 GLN A N 1
ATOM 778 C CA . GLN A 1 96 ? -4.669 -2.048 14.501 1.00 95.88 96 GLN A CA 1
ATOM 779 C C . GLN A 1 96 ? -3.234 -2.526 14.217 1.00 95.88 96 GLN A C 1
ATOM 781 O O . GLN A 1 96 ? -2.388 -1.674 13.932 1.00 95.88 96 GLN A O 1
ATOM 786 N N . PRO A 1 97 ? -2.967 -3.847 14.207 1.00 95.88 97 PRO A N 1
ATOM 787 C CA . PRO A 1 97 ? -1.695 -4.410 13.771 1.00 95.88 97 PRO A CA 1
ATOM 788 C C . PRO A 1 97 ? -1.225 -3.811 12.448 1.00 95.88 97 PRO A C 1
ATOM 790 O O . PRO A 1 97 ? -2.004 -3.676 11.496 1.00 95.88 97 PRO A O 1
ATOM 793 N N . THR A 1 98 ? 0.052 -3.441 12.387 1.00 96.81 98 THR A N 1
ATOM 794 C CA . THR A 1 98 ? 0.639 -2.785 11.215 1.00 96.81 98 THR A CA 1
ATOM 795 C C . THR A 1 98 ? 1.869 -3.512 10.699 1.00 96.81 98 THR A C 1
ATOM 797 O O . THR A 1 98 ? 2.595 -4.171 11.442 1.00 96.81 98 THR A O 1
ATOM 800 N N . CYS A 1 99 ? 2.134 -3.353 9.407 1.00 97.06 99 CYS A N 1
ATOM 801 C CA . CYS A 1 99 ? 3.379 -3.742 8.768 1.00 97.06 99 CYS A CA 1
ATOM 802 C C . CYS A 1 99 ? 3.929 -2.634 7.875 1.00 97.06 99 CYS A C 1
ATOM 804 O O . CYS A 1 99 ? 3.205 -1.755 7.407 1.00 97.06 99 CYS A O 1
ATOM 806 N N . ASN A 1 100 ? 5.227 -2.709 7.599 1.00 97.38 100 ASN A N 1
ATOM 807 C CA . ASN A 1 100 ? 5.903 -1.846 6.642 1.00 97.38 100 ASN A CA 1
ATOM 808 C C . ASN A 1 100 ? 6.295 -2.646 5.407 1.00 97.38 100 ASN A C 1
ATOM 810 O O . ASN A 1 100 ? 7.088 -3.582 5.505 1.00 97.38 100 ASN A O 1
ATOM 814 N N . PHE A 1 101 ? 5.786 -2.240 4.247 1.00 98.25 101 PHE A N 1
ATOM 815 C CA . PHE A 1 101 ? 6.215 -2.748 2.951 1.00 98.25 101 PHE A CA 1
ATOM 816 C C . PHE A 1 101 ? 7.389 -1.931 2.422 1.00 98.25 101 PHE A C 1
ATOM 818 O O . PHE A 1 101 ? 7.350 -0.700 2.366 1.00 98.25 101 PHE A O 1
ATOM 825 N N . LEU A 1 102 ? 8.414 -2.639 1.974 1.00 98.06 102 LEU A N 1
ATOM 826 C CA . LEU A 1 102 ? 9.641 -2.108 1.399 1.00 98.06 102 LEU A CA 1
ATOM 827 C C . LEU A 1 102 ? 9.873 -2.766 0.034 1.00 98.06 102 LEU A C 1
ATOM 829 O O . LEU A 1 102 ? 9.546 -3.943 -0.125 1.00 98.06 102 LEU A O 1
ATOM 833 N N . PRO A 1 103 ? 10.458 -2.063 -0.949 1.00 98.06 103 PRO A N 1
ATOM 834 C CA . PRO A 1 103 ? 10.826 -2.689 -2.213 1.00 98.06 103 PRO A CA 1
ATOM 835 C C . PRO A 1 103 ? 11.898 -3.761 -1.978 1.00 98.06 103 PRO A C 1
ATOM 837 O O . PRO A 1 103 ? 12.911 -3.501 -1.323 1.00 98.06 103 PRO A O 1
ATOM 840 N N . GLU A 1 104 ? 11.693 -4.963 -2.520 1.00 97.44 104 GLU A N 1
ATOM 841 C CA . GLU A 1 104 ? 12.670 -6.044 -2.383 1.00 97.44 104 GLU A CA 1
ATOM 842 C C . GLU A 1 104 ? 13.938 -5.757 -3.205 1.00 97.44 104 GLU A C 1
ATOM 844 O O . GLU A 1 104 ? 13.895 -5.225 -4.323 1.00 97.44 104 GLU A O 1
ATOM 849 N N . ARG A 1 105 ? 15.090 -6.135 -2.639 1.00 95.19 105 ARG A N 1
ATOM 850 C CA . ARG A 1 105 ? 16.392 -6.084 -3.309 1.00 95.19 105 ARG A CA 1
ATOM 851 C C . ARG A 1 105 ? 16.538 -7.280 -4.246 1.00 95.19 105 ARG A C 1
ATOM 853 O O . ARG A 1 105 ? 16.967 -8.350 -3.825 1.00 95.19 105 ARG A O 1
ATOM 860 N N . LEU A 1 106 ? 16.147 -7.081 -5.499 1.00 94.75 106 LEU A N 1
ATOM 861 C CA . LEU A 1 106 ? 16.316 -8.053 -6.578 1.00 94.75 106 LEU A CA 1
ATOM 862 C C . LEU A 1 106 ? 17.724 -7.975 -7.192 1.00 94.75 106 LEU A C 1
ATOM 864 O O . LEU A 1 106 ? 18.555 -7.164 -6.777 1.00 94.75 106 LEU A O 1
ATOM 868 N N . ASN A 1 107 ? 17.965 -8.789 -8.223 1.00 95.00 107 ASN A N 1
ATOM 869 C CA . ASN A 1 107 ? 19.137 -8.656 -9.090 1.00 95.00 107 ASN A CA 1
ATOM 870 C C . ASN A 1 107 ? 19.256 -7.218 -9.638 1.00 95.00 107 ASN A C 1
ATOM 872 O O . ASN A 1 107 ? 18.221 -6.577 -9.857 1.00 95.00 107 ASN A O 1
ATOM 876 N N . PRO A 1 108 ? 20.482 -6.720 -9.897 1.00 91.44 108 PRO A N 1
ATOM 877 C CA . PRO A 1 108 ? 20.725 -5.330 -10.292 1.00 91.44 108 PRO A CA 1
ATOM 878 C C . PRO A 1 108 ? 19.829 -4.842 -11.439 1.00 91.44 108 PRO A C 1
ATOM 880 O O . PRO A 1 108 ? 19.249 -3.764 -11.331 1.00 91.44 108 PRO A O 1
ATOM 883 N N . ASP A 1 109 ? 19.626 -5.681 -12.458 1.00 93.75 109 ASP A N 1
ATOM 884 C CA . ASP A 1 109 ? 18.853 -5.352 -13.664 1.00 93.75 109 ASP A CA 1
ATOM 885 C C . ASP A 1 109 ? 17.368 -5.072 -13.384 1.00 93.75 109 ASP A C 1
ATOM 887 O O . ASP A 1 109 ? 16.736 -4.252 -14.048 1.00 93.75 109 ASP A O 1
ATOM 891 N N . PHE A 1 110 ? 16.794 -5.732 -12.374 1.00 94.81 110 PHE A N 1
ATOM 892 C CA . PHE A 1 110 ? 15.376 -5.602 -12.018 1.00 94.81 110 PHE A CA 1
ATOM 893 C C . PHE A 1 110 ? 15.152 -4.712 -10.797 1.00 94.81 110 PHE A C 1
ATOM 895 O O . PHE A 1 110 ? 14.049 -4.207 -10.587 1.00 94.81 110 PHE A O 1
ATOM 902 N N . HIS A 1 111 ? 16.184 -4.514 -9.978 1.00 95.31 111 HIS A N 1
ATOM 903 C CA . HIS A 1 111 ? 16.088 -3.780 -8.724 1.00 95.31 111 HIS A CA 1
ATOM 904 C C . HIS A 1 111 ? 15.723 -2.309 -8.940 1.00 95.31 111 HIS A C 1
ATOM 906 O O . HIS A 1 111 ? 14.860 -1.785 -8.234 1.00 95.31 111 HIS A O 1
ATOM 912 N N . GLU A 1 112 ? 16.333 -1.645 -9.926 1.00 96.06 112 GLU A N 1
ATOM 913 C CA . GLU A 1 112 ? 16.041 -0.238 -10.207 1.00 96.06 112 GLU A CA 1
ATOM 914 C C . GLU A 1 112 ? 14.607 -0.052 -10.717 1.00 96.06 112 GLU A C 1
ATOM 916 O O .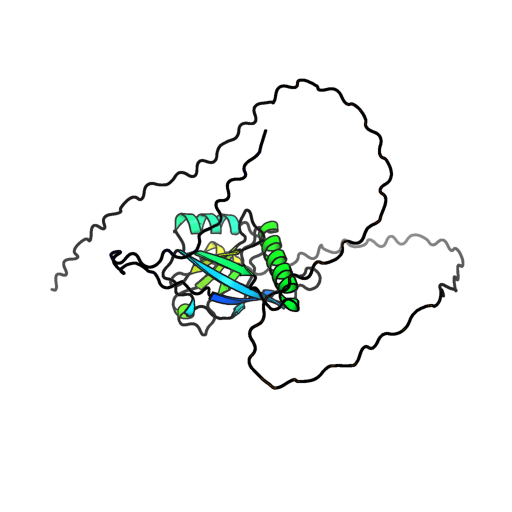 GLU A 1 112 ? 13.879 0.796 -10.198 1.00 96.06 112 GLU A O 1
ATOM 921 N N . ALA A 1 113 ? 14.163 -0.908 -11.642 1.00 95.75 113 ALA A N 1
ATOM 922 C CA . ALA A 1 113 ? 12.795 -0.900 -12.151 1.00 95.75 113 ALA A CA 1
ATOM 923 C C . ALA A 1 113 ? 11.766 -1.179 -11.039 1.00 95.75 113 ALA A C 1
ATOM 925 O O . ALA A 1 113 ? 10.792 -0.438 -10.897 1.00 95.75 113 ALA A O 1
ATOM 926 N N . ASN A 1 114 ? 12.006 -2.192 -10.198 1.00 97.44 114 ASN A N 1
ATOM 927 C CA . ASN A 1 114 ? 11.135 -2.525 -9.070 1.00 97.44 114 ASN A CA 1
ATOM 928 C C . ASN A 1 114 ? 11.024 -1.359 -8.075 1.00 97.44 114 ASN A C 1
ATOM 930 O O . ASN A 1 114 ? 9.927 -0.965 -7.678 1.00 97.44 114 ASN A O 1
ATOM 934 N N . ARG A 1 115 ? 12.161 -0.750 -7.718 1.00 97.12 115 ARG A N 1
ATOM 935 C CA . ARG A 1 115 ? 12.213 0.404 -6.814 1.00 97.12 115 ARG A CA 1
ATOM 936 C C . ARG A 1 115 ? 11.528 1.633 -7.415 1.00 97.12 115 ARG A C 1
ATOM 938 O O . ARG A 1 115 ? 10.838 2.352 -6.690 1.00 97.12 115 ARG A O 1
ATOM 945 N N . ALA A 1 116 ? 11.695 1.879 -8.714 1.00 96.19 116 ALA A N 1
ATOM 946 C CA . ALA A 1 116 ? 11.033 2.973 -9.419 1.00 96.19 116 ALA A CA 1
ATOM 947 C C . ALA A 1 116 ? 9.508 2.782 -9.461 1.00 96.19 116 ALA A C 1
ATOM 949 O O . ALA A 1 116 ? 8.768 3.724 -9.163 1.00 96.19 116 ALA A O 1
ATOM 950 N N . ASN A 1 117 ? 9.034 1.565 -9.746 1.00 96.94 117 ASN A N 1
ATOM 951 C CA . ASN A 1 117 ? 7.611 1.219 -9.724 1.00 96.94 117 ASN A CA 1
ATOM 952 C C . ASN A 1 117 ? 7.020 1.366 -8.315 1.00 96.94 117 ASN A C 1
ATOM 954 O O . ASN A 1 117 ? 5.998 2.030 -8.148 1.00 96.94 117 ASN A O 1
ATOM 958 N N . PHE A 1 118 ? 7.700 0.844 -7.289 1.0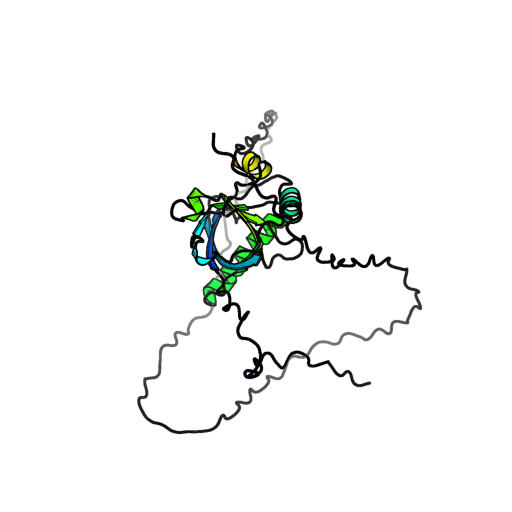0 98.00 118 PHE A N 1
ATOM 959 C CA . PHE A 1 118 ? 7.283 0.990 -5.892 1.00 98.00 118 PHE A CA 1
ATOM 960 C C . PHE A 1 118 ? 7.174 2.465 -5.478 1.00 98.00 118 PHE A C 1
ATOM 962 O O . PHE A 1 118 ? 6.169 2.894 -4.911 1.00 98.00 118 PHE A O 1
ATOM 969 N N . ARG A 1 119 ? 8.186 3.278 -5.809 1.00 97.06 119 ARG A N 1
ATOM 970 C CA . ARG A 1 119 ? 8.177 4.718 -5.513 1.00 97.06 119 ARG A CA 1
ATOM 971 C C . ARG A 1 119 ? 7.063 5.446 -6.262 1.00 97.06 119 ARG A C 1
ATOM 973 O O . ARG A 1 119 ? 6.476 6.379 -5.719 1.00 97.06 119 ARG A O 1
ATOM 980 N N . THR A 1 120 ? 6.773 5.030 -7.493 1.00 96.25 120 THR A N 1
ATOM 981 C CA . THR A 1 120 ? 5.689 5.599 -8.303 1.00 96.25 120 THR A CA 1
ATOM 982 C C . THR A 1 120 ? 4.333 5.285 -7.679 1.00 96.25 120 THR A C 1
ATOM 984 O O . THR A 1 120 ? 3.524 6.198 -7.544 1.00 96.25 120 THR A O 1
ATOM 987 N N . LEU A 1 121 ? 4.122 4.049 -7.213 1.00 97.12 121 LEU A N 1
ATOM 988 C CA . LEU A 1 121 ? 2.923 3.648 -6.472 1.00 97.12 121 LEU A CA 1
ATOM 989 C C . LEU A 1 121 ? 2.738 4.488 -5.209 1.00 97.12 121 LEU A C 1
ATOM 991 O O . LEU A 1 121 ? 1.694 5.109 -5.034 1.00 97.12 121 LEU A O 1
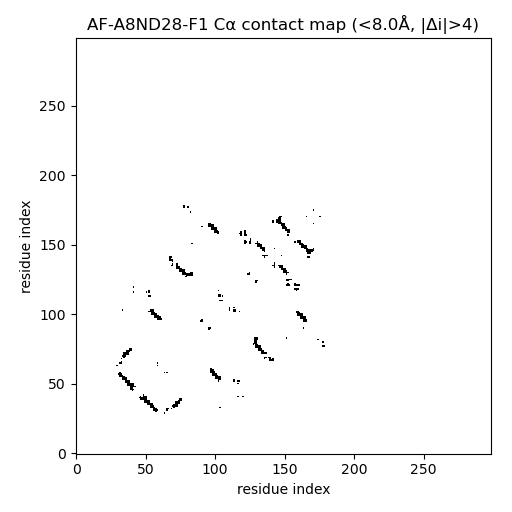ATOM 995 N N . SER A 1 122 ? 3.767 4.545 -4.360 1.00 97.44 122 SER A N 1
ATOM 996 C CA . SER A 1 122 ? 3.713 5.288 -3.099 1.00 97.44 122 SER A CA 1
ATOM 997 C C . SER A 1 122 ? 3.418 6.771 -3.320 1.00 97.44 122 SER A C 1
ATOM 999 O O . SER A 1 122 ? 2.527 7.335 -2.683 1.00 97.44 122 SER A O 1
ATOM 1001 N N . ARG A 1 123 ? 4.085 7.389 -4.303 1.00 95.62 123 ARG A N 1
ATOM 1002 C CA . ARG A 1 123 ? 3.833 8.783 -4.671 1.00 95.62 123 ARG A CA 1
ATOM 1003 C C . ARG A 1 123 ? 2.399 8.996 -5.160 1.00 95.62 123 ARG A C 1
ATOM 1005 O O . ARG A 1 123 ? 1.749 9.907 -4.667 1.00 95.62 123 ARG A O 1
ATOM 1012 N N . GLN A 1 124 ? 1.894 8.156 -6.066 1.00 94.44 124 GLN A N 1
ATOM 1013 C CA . GLN A 1 124 ? 0.524 8.283 -6.578 1.00 94.44 124 GLN A CA 1
ATOM 1014 C C . GLN A 1 124 ? -0.529 8.131 -5.480 1.00 94.44 124 GLN A C 1
ATOM 1016 O O . GLN A 1 124 ? -1.485 8.901 -5.443 1.00 94.44 124 GLN A O 1
ATOM 1021 N N . MET A 1 125 ? -0.364 7.159 -4.580 1.00 95.50 125 MET A N 1
ATOM 1022 C CA . MET A 1 125 ? -1.285 6.990 -3.456 1.00 95.50 125 MET A CA 1
ATOM 1023 C C . MET A 1 125 ? -1.252 8.208 -2.527 1.00 95.50 125 MET A C 1
ATOM 1025 O O . MET A 1 125 ? -2.295 8.646 -2.052 1.00 95.50 125 MET A O 1
ATOM 1029 N N . ASN A 1 126 ? -0.069 8.785 -2.297 1.00 95.06 126 ASN A N 1
ATOM 1030 C CA . ASN A 1 126 ? 0.081 9.972 -1.460 1.00 95.06 126 ASN A CA 1
ATOM 1031 C C . ASN A 1 126 ? -0.532 11.226 -2.098 1.00 95.06 126 ASN A C 1
ATOM 1033 O O . ASN A 1 126 ? -1.283 11.934 -1.435 1.00 95.06 126 ASN A O 1
ATOM 1037 N N . GLU A 1 127 ? -0.241 11.476 -3.376 1.00 93.62 127 GLU A N 1
ATOM 1038 C CA . GLU A 1 127 ? -0.749 12.626 -4.139 1.00 93.62 127 GLU A CA 1
ATOM 1039 C C . GLU A 1 127 ? -2.277 12.611 -4.249 1.00 93.62 127 GLU A C 1
ATOM 1041 O O . GLU A 1 127 ? -2.915 13.650 -4.106 1.00 93.62 127 GLU A O 1
ATOM 1046 N N . ASN A 1 128 ? -2.868 11.432 -4.446 1.00 93.81 128 ASN A N 1
ATOM 1047 C CA . ASN A 1 128 ? -4.315 11.286 -4.598 1.00 93.81 128 ASN A CA 1
ATOM 1048 C C . ASN A 1 128 ? -5.047 11.027 -3.267 1.00 93.81 128 ASN A C 1
ATOM 1050 O O . ASN A 1 128 ? -6.265 10.849 -3.266 1.00 93.81 128 ASN A O 1
ATOM 1054 N N . HIS A 1 129 ? -4.326 10.987 -2.138 1.00 94.75 129 HIS A N 1
ATOM 1055 C CA . HIS A 1 129 ? -4.850 10.598 -0.821 1.00 94.75 129 HIS A CA 1
ATOM 1056 C C . HIS A 1 129 ? -5.615 9.261 -0.833 1.00 94.75 129 HIS A C 1
ATOM 1058 O O . HIS A 1 129 ? -6.643 9.098 -0.169 1.00 94.75 129 HIS A O 1
ATOM 1064 N N . GLU A 1 130 ? -5.096 8.298 -1.589 1.00 95.38 130 GLU A N 1
ATOM 1065 C CA . GLU A 1 130 ? -5.709 6.992 -1.802 1.00 95.38 130 GLU A CA 1
ATOM 1066 C C . GLU A 1 130 ? -5.189 5.942 -0.824 1.00 95.38 130 GLU A C 1
ATOM 1068 O O . GLU A 1 130 ? -4.076 6.015 -0.294 1.00 95.38 130 GLU A O 1
ATOM 1073 N N . VAL A 1 131 ? -6.002 4.905 -0.654 1.00 97.12 131 VAL A N 1
ATOM 1074 C CA . VAL A 1 131 ? -5.613 3.653 -0.008 1.00 97.12 131 VAL A CA 1
ATOM 1075 C C . VAL A 1 131 ? -5.788 2.507 -0.996 1.00 97.12 131 VAL A C 1
ATOM 1077 O O . VAL A 1 131 ? -6.507 2.623 -1.992 1.00 97.12 131 VAL A O 1
ATOM 1080 N N . ALA A 1 132 ? -5.134 1.391 -0.720 1.00 97.25 132 ALA A N 1
ATOM 1081 C CA . ALA A 1 132 ? -5.256 0.171 -1.491 1.00 97.25 132 ALA A CA 1
ATOM 1082 C C . ALA A 1 132 ? -5.681 -0.982 -0.581 1.00 97.25 132 ALA A C 1
ATOM 1084 O O . ALA A 1 132 ? -5.303 -1.026 0.585 1.00 97.25 132 ALA A O 1
ATOM 1085 N N . ILE A 1 133 ? -6.456 -1.917 -1.112 1.00 97.50 133 ILE A N 1
ATOM 1086 C CA . ILE A 1 133 ? -6.881 -3.129 -0.417 1.00 97.50 133 ILE A CA 1
ATOM 1087 C C . ILE A 1 133 ? -6.149 -4.315 -1.030 1.00 97.50 133 ILE A C 1
ATOM 1089 O O . ILE A 1 133 ? -6.100 -4.456 -2.250 1.00 97.50 133 ILE A O 1
ATOM 1093 N N . ALA A 1 134 ? -5.609 -5.173 -0.177 1.00 97.38 134 ALA A N 1
ATOM 1094 C CA . ALA A 1 134 ? -5.006 -6.441 -0.538 1.00 97.38 134 ALA A CA 1
ATOM 1095 C C . ALA A 1 134 ? -5.691 -7.556 0.262 1.00 97.38 134 ALA A C 1
ATOM 1097 O O . ALA A 1 134 ? -5.518 -7.655 1.471 1.00 97.38 134 ALA A O 1
ATOM 1098 N N . TYR A 1 135 ? -6.497 -8.382 -0.396 1.00 96.50 135 TYR A N 1
ATOM 1099 C CA . TYR A 1 135 ? -7.231 -9.469 0.262 1.00 96.50 135 TYR A CA 1
ATOM 1100 C C . TYR A 1 135 ? -6.314 -10.662 0.573 1.00 96.50 135 TYR A C 1
ATOM 1102 O O . TYR A 1 135 ? -5.341 -10.892 -0.145 1.00 96.50 135 TYR A O 1
ATOM 1110 N N . TRP A 1 136 ? -6.652 -11.476 1.581 1.00 94.19 136 TRP A N 1
ATOM 1111 C CA . TRP A 1 136 ? -5.898 -12.703 1.912 1.00 94.19 136 TRP A CA 1
ATOM 1112 C C . TRP A 1 136 ? -5.922 -13.782 0.812 1.00 94.19 136 TRP A C 1
ATOM 1114 O O . TRP A 1 136 ? -5.154 -14.744 0.866 1.00 94.19 136 TRP A O 1
ATOM 1124 N N . GLY A 1 137 ? -6.764 -13.605 -0.211 1.00 87.12 137 GLY A N 1
ATOM 1125 C CA . GLY A 1 137 ? -7.000 -14.585 -1.271 1.00 87.12 137 GLY A CA 1
ATOM 1126 C C . GLY A 1 137 ? -7.879 -15.739 -0.788 1.00 87.12 137 GLY A C 1
ATOM 1127 O O . GLY A 1 137 ? -8.229 -15.802 0.378 1.00 87.12 137 GLY A O 1
ATOM 1128 N N . HIS A 1 138 ? -8.257 -16.658 -1.677 1.00 82.19 138 HIS A N 1
ATOM 1129 C CA . HIS A 1 138 ? -9.129 -17.793 -1.320 1.00 82.19 138 HIS A CA 1
ATOM 1130 C C . HIS A 1 138 ? -8.378 -18.995 -0.735 1.00 82.19 138 HIS A C 1
ATOM 1132 O O . HIS A 1 138 ? -8.992 -19.920 -0.219 1.00 82.19 138 HIS A O 1
ATOM 1138 N N . THR A 1 139 ? -7.052 -19.014 -0.863 1.00 74.94 139 THR A N 1
ATOM 1139 C CA . THR A 1 139 ? -6.225 -20.183 -0.535 1.00 74.94 139 THR A CA 1
ATOM 1140 C C . THR A 1 139 ? -5.575 -20.100 0.840 1.00 74.94 139 THR A C 1
ATOM 1142 O O . THR A 1 139 ? -4.982 -21.078 1.276 1.00 74.94 139 THR A O 1
ATOM 1145 N N . SER A 1 140 ? -5.624 -18.941 1.500 1.00 77.31 140 SER A N 1
ATOM 1146 C CA . SER A 1 140 ? -5.063 -18.777 2.842 1.00 77.31 140 SER A CA 1
ATOM 1147 C C . SER A 1 140 ? -6.107 -19.149 3.890 1.00 77.31 140 SER A C 1
ATOM 1149 O O . SER A 1 140 ? -7.282 -18.813 3.744 1.00 77.31 140 SER A O 1
ATOM 1151 N N . GLU A 1 141 ? -5.684 -19.790 4.977 1.00 84.94 141 GLU A N 1
ATOM 1152 C CA . GLU A 1 141 ? -6.523 -20.030 6.160 1.00 84.94 141 GLU A CA 1
ATOM 1153 C C . GLU A 1 141 ? -7.110 -18.717 6.708 1.00 84.94 141 GLU A C 1
ATOM 1155 O O . GLU A 1 141 ? -8.245 -18.682 7.177 1.00 84.94 141 GLU A O 1
ATOM 1160 N N . LEU A 1 142 ? -6.385 -17.604 6.527 1.00 85.12 142 LEU A N 1
ATOM 1161 C CA . LEU A 1 142 ? -6.821 -16.258 6.908 1.00 85.12 142 LEU A CA 1
ATOM 1162 C C . LEU A 1 142 ? -8.060 -15.772 6.144 1.00 85.12 142 LEU A C 1
ATOM 1164 O O . LEU A 1 142 ? -8.724 -14.842 6.592 1.00 85.12 142 LEU A O 1
ATOM 1168 N N . SER A 1 143 ? -8.385 -16.382 5.004 1.00 85.38 143 SER A N 1
ATOM 1169 C CA . SER A 1 143 ? -9.536 -15.995 4.180 1.00 85.38 143 SER A CA 1
ATOM 1170 C C . SER A 1 143 ? -10.887 -16.250 4.845 1.00 85.38 143 SER A C 1
ATOM 1172 O O . SER A 1 143 ? -11.876 -15.624 4.476 1.00 85.38 143 SER A O 1
ATOM 1174 N N . GLN A 1 144 ? -10.932 -17.162 5.820 1.00 86.19 144 GLN A N 1
ATOM 1175 C CA . GLN A 1 144 ? -12.161 -17.520 6.529 1.00 86.19 144 GLN A CA 1
ATOM 1176 C C . GLN A 1 144 ? -12.456 -16.579 7.698 1.00 86.19 144 GLN A C 1
ATOM 1178 O O . GLN A 1 144 ? -13.607 -16.457 8.108 1.00 86.19 144 GLN A O 1
ATOM 1183 N N . THR A 1 145 ? -11.425 -15.932 8.246 1.00 86.50 145 THR A N 1
ATOM 1184 C CA . THR A 1 145 ? -11.528 -15.144 9.481 1.00 86.50 145 THR A CA 1
ATOM 1185 C C . THR A 1 145 ? -11.269 -13.658 9.279 1.00 86.50 145 THR A C 1
ATOM 1187 O O . THR A 1 145 ? -11.734 -12.857 10.083 1.00 86.50 145 THR A O 1
ATOM 1190 N N . GLY A 1 146 ? -10.512 -13.276 8.250 1.00 87.75 146 GLY A N 1
ATOM 1191 C CA . GLY A 1 146 ? -10.028 -11.913 8.069 1.00 87.75 146 GLY A CA 1
ATOM 1192 C C . GLY A 1 146 ? -10.287 -11.351 6.683 1.00 87.75 146 GLY A C 1
ATOM 1193 O O . GLY A 1 146 ? -10.430 -12.077 5.700 1.00 87.75 146 GLY A O 1
ATOM 1194 N N . ALA A 1 147 ? -10.278 -10.022 6.597 1.00 90.44 147 ALA A N 1
ATOM 1195 C CA . ALA A 1 147 ? -10.536 -9.325 5.345 1.00 90.44 147 ALA A CA 1
ATOM 1196 C C . ALA A 1 147 ? -9.287 -9.131 4.467 1.00 90.44 147 ALA A C 1
ATOM 1198 O O . ALA A 1 147 ? -9.368 -9.240 3.241 1.00 90.44 147 ALA A O 1
ATOM 1199 N N . GLY A 1 148 ? -8.123 -8.847 5.060 1.00 95.88 148 GLY A N 1
ATOM 1200 C CA . GLY A 1 148 ? -6.889 -8.595 4.311 1.00 95.88 148 GLY A CA 1
ATOM 1201 C C . GLY A 1 148 ? -5.998 -7.525 4.934 1.00 95.88 148 GLY A C 1
ATOM 1202 O O . GLY A 1 148 ? -5.938 -7.359 6.149 1.00 95.88 148 GLY A O 1
ATOM 1203 N N . ILE A 1 149 ? -5.313 -6.773 4.078 1.00 97.56 149 ILE A N 1
ATOM 1204 C CA . ILE A 1 149 ? -4.433 -5.663 4.435 1.00 97.56 149 ILE A CA 1
ATOM 1205 C C . ILE A 1 149 ? -4.917 -4.399 3.722 1.00 97.56 149 ILE A C 1
ATOM 1207 O O . ILE A 1 149 ? -5.113 -4.397 2.505 1.00 97.56 149 ILE A O 1
ATOM 1211 N N . VAL A 1 150 ? -5.066 -3.302 4.465 1.00 98.00 150 VAL A N 1
ATOM 1212 C CA . VAL A 1 150 ? -5.247 -1.965 3.883 1.00 98.00 150 VAL A CA 1
ATOM 1213 C C . VAL A 1 150 ? -3.889 -1.282 3.805 1.00 98.00 150 VAL A C 1
ATOM 1215 O O . VAL A 1 150 ? -3.275 -0.988 4.826 1.00 98.00 150 VAL A O 1
ATOM 1218 N N . ILE A 1 151 ? -3.428 -1.023 2.589 1.00 98.31 151 ILE A N 1
ATOM 1219 C CA . ILE A 1 151 ? -2.139 -0.411 2.280 1.00 98.31 151 ILE A CA 1
ATOM 1220 C C . ILE A 1 151 ? -2.338 1.092 2.074 1.00 98.31 151 ILE A C 1
ATOM 1222 O O . ILE A 1 151 ? -3.212 1.517 1.319 1.00 98.31 151 ILE A O 1
ATOM 1226 N N . TYR A 1 152 ? -1.512 1.914 2.710 1.00 98.06 152 TYR A N 1
ATOM 1227 C CA . TYR A 1 152 ? -1.542 3.367 2.576 1.00 98.06 152 TYR A CA 1
ATOM 1228 C C . TYR A 1 152 ? -0.127 3.969 2.589 1.00 98.06 152 TYR A C 1
ATOM 1230 O O . TYR A 1 152 ? 0.814 3.351 3.099 1.00 98.06 152 TYR A O 1
ATOM 1238 N N . PRO A 1 153 ? 0.075 5.154 1.983 1.00 97.38 153 PRO A N 1
ATOM 1239 C CA . PRO A 1 153 ? 1.388 5.777 1.925 1.00 97.38 153 PRO A CA 1
ATOM 1240 C C . PRO A 1 153 ? 1.808 6.313 3.293 1.00 97.38 153 PRO A C 1
ATOM 1242 O O . PRO A 1 153 ? 0.992 6.822 4.065 1.00 97.38 153 PRO A O 1
ATOM 1245 N N . ALA A 1 154 ? 3.107 6.245 3.577 1.00 96.56 154 ALA A N 1
ATOM 1246 C CA . ALA A 1 154 ? 3.670 6.944 4.719 1.00 96.56 154 ALA A CA 1
ATOM 1247 C C . ALA A 1 154 ? 3.659 8.459 4.459 1.00 96.56 154 ALA A C 1
ATOM 1249 O O . ALA A 1 154 ? 4.093 8.925 3.405 1.00 96.56 154 ALA A O 1
ATOM 1250 N N . SER A 1 155 ? 3.204 9.240 5.439 1.00 91.56 155 SER A N 1
ATOM 1251 C CA . SER A 1 155 ? 2.970 10.688 5.302 1.00 91.56 155 SER A CA 1
ATOM 1252 C C . SER A 1 155 ? 4.221 11.514 4.978 1.00 91.56 155 SER A C 1
ATOM 1254 O O . SER A 1 155 ? 4.113 12.639 4.499 1.00 91.56 155 SER A O 1
ATOM 1256 N N . ASN A 1 156 ? 5.410 10.973 5.235 1.00 88.62 156 ASN A N 1
ATOM 1257 C CA . ASN A 1 156 ? 6.689 11.661 5.079 1.00 88.62 156 ASN A CA 1
ATOM 1258 C C . ASN A 1 156 ? 7.675 10.926 4.159 1.00 88.62 156 ASN A C 1
ATOM 1260 O O . ASN A 1 156 ? 8.830 11.339 4.052 1.00 88.62 156 ASN A O 1
ATOM 1264 N N . SER A 1 157 ? 7.265 9.823 3.526 1.00 90.94 157 SER A N 1
ATOM 1265 C CA . SER A 1 157 ? 8.199 8.961 2.810 1.00 90.94 157 SER A CA 1
ATOM 1266 C C . SER A 1 157 ? 7.549 8.239 1.640 1.00 90.94 157 SER A C 1
ATOM 1268 O O . SER A 1 157 ? 6.652 7.424 1.807 1.00 90.94 157 SER A O 1
ATOM 1270 N N . GLY A 1 158 ? 8.103 8.460 0.446 1.00 91.81 158 GLY A N 1
ATOM 1271 C CA . GLY A 1 158 ? 7.808 7.645 -0.736 1.00 91.81 158 GLY A CA 1
ATOM 1272 C C . GLY A 1 158 ? 8.606 6.334 -0.798 1.00 91.81 158 GLY A C 1
ATOM 1273 O O . GLY A 1 158 ? 8.607 5.673 -1.835 1.00 91.81 158 GLY A O 1
ATOM 1274 N N . ALA A 1 159 ? 9.378 6.010 0.247 1.00 94.38 159 ALA A N 1
ATOM 1275 C CA . ALA A 1 159 ? 10.304 4.876 0.256 1.00 94.38 159 ALA A CA 1
ATOM 1276 C C . ALA A 1 159 ? 9.707 3.594 0.852 1.00 94.38 159 ALA A C 1
ATOM 1278 O O . ALA A 1 159 ? 10.269 2.522 0.643 1.00 94.38 159 ALA A O 1
ATOM 1279 N N . TYR A 1 160 ? 8.591 3.696 1.574 1.00 96.88 160 TYR A N 1
ATOM 1280 C CA . TYR A 1 160 ? 7.867 2.556 2.130 1.00 96.88 160 TYR A CA 1
ATOM 1281 C C . TYR A 1 160 ? 6.356 2.819 2.113 1.00 96.88 160 TYR A C 1
ATOM 1283 O O . TYR A 1 160 ? 5.907 3.948 1.897 1.00 96.88 160 TYR A O 1
ATOM 1291 N N . LEU A 1 161 ? 5.582 1.756 2.290 1.00 98.00 161 LEU A N 1
ATOM 1292 C CA . LEU A 1 161 ? 4.130 1.789 2.449 1.00 98.00 161 LEU A CA 1
ATOM 1293 C C . LEU A 1 161 ? 3.782 1.148 3.790 1.00 98.00 161 LEU A C 1
ATOM 1295 O O . LEU A 1 161 ? 4.504 0.265 4.253 1.00 98.00 161 LEU A O 1
ATOM 1299 N N . ILE A 1 162 ? 2.683 1.576 4.396 1.00 98.00 162 ILE A N 1
ATOM 1300 C CA . ILE A 1 162 ? 2.187 1.013 5.651 1.00 98.00 162 ILE A CA 1
ATOM 1301 C C . ILE A 1 162 ? 0.981 0.132 5.328 1.00 98.00 162 ILE A C 1
ATOM 1303 O O . ILE A 1 162 ? 0.119 0.530 4.549 1.00 98.00 162 ILE A O 1
ATOM 1307 N N . GLY A 1 163 ? 0.930 -1.067 5.897 1.00 98.00 163 GLY A N 1
ATOM 1308 C CA . GLY A 1 163 ? -0.222 -1.956 5.838 1.00 98.00 163 GLY A CA 1
ATOM 1309 C C . GLY A 1 163 ? -0.879 -2.073 7.202 1.00 98.00 163 GLY A C 1
ATOM 1310 O O . GLY A 1 163 ? -0.211 -2.447 8.155 1.00 98.00 163 GLY A O 1
ATOM 1311 N N . ALA A 1 164 ? -2.171 -1.787 7.304 1.00 97.75 164 ALA A N 1
ATOM 1312 C CA . ALA A 1 164 ? -2.982 -2.173 8.455 1.00 97.75 164 ALA A CA 1
ATOM 1313 C C . ALA A 1 164 ? -3.570 -3.564 8.209 1.00 97.75 164 ALA A C 1
ATOM 1315 O O . ALA A 1 164 ? -4.183 -3.795 7.164 1.00 97.75 164 ALA A O 1
ATOM 1316 N N . ILE A 1 165 ? -3.368 -4.482 9.148 1.00 97.00 165 ILE A N 1
ATOM 1317 C CA . ILE A 1 165 ? -3.599 -5.912 8.957 1.00 97.00 165 ILE A CA 1
ATOM 1318 C C . ILE A 1 165 ? -4.888 -6.345 9.654 1.00 97.00 165 ILE A C 1
ATOM 1320 O O . ILE A 1 165 ? -5.013 -6.185 10.861 1.00 97.00 165 ILE A O 1
ATOM 1324 N N . PHE A 1 166 ? -5.815 -6.958 8.920 1.00 96.25 166 PHE A N 1
ATOM 1325 C CA . PHE A 1 166 ? -7.119 -7.418 9.402 1.00 96.25 166 PHE A CA 1
ATOM 1326 C C . PHE A 1 166 ? -7.180 -8.954 9.362 1.00 96.25 166 PHE A C 1
ATOM 1328 O O . PHE A 1 166 ? -7.664 -9.554 8.400 1.00 96.25 166 PHE A O 1
ATOM 1335 N N . HIS A 1 167 ? -6.626 -9.603 10.393 1.00 92.88 167 HIS A N 1
ATOM 1336 C CA . HIS A 1 167 ? -6.526 -11.071 10.487 1.00 92.88 167 HIS A CA 1
ATOM 1337 C C . HIS A 1 167 ? -7.830 -11.779 10.865 1.00 92.88 167 HIS A C 1
ATOM 1339 O O . HIS A 1 167 ? -8.115 -12.859 10.351 1.00 92.88 167 HIS A O 1
ATOM 1345 N N . SER A 1 168 ? -8.588 -11.173 11.776 1.00 93.56 168 SER A N 1
ATOM 1346 C CA . SER A 1 168 ? -9.801 -11.759 12.370 1.00 93.56 168 SER A CA 1
ATOM 1347 C C . SER A 1 168 ? -10.977 -10.784 12.357 1.00 93.56 168 SER A C 1
ATOM 1349 O O . SER A 1 168 ? -11.980 -10.997 13.033 1.00 93.56 168 SER A O 1
ATOM 1351 N N . THR A 1 169 ? -10.805 -9.655 11.676 1.00 94.56 169 THR A N 1
ATOM 1352 C CA . THR A 1 169 ? -11.772 -8.568 11.621 1.00 94.56 169 THR A CA 1
ATOM 1353 C C . THR A 1 169 ? -12.072 -8.227 10.173 1.00 94.56 169 THR A C 1
ATOM 1355 O O . THR A 1 169 ? -11.232 -8.393 9.281 1.00 94.56 169 THR A O 1
ATOM 1358 N N . ASP A 1 170 ? -13.286 -7.738 9.950 1.00 95.31 170 ASP A N 1
ATOM 1359 C CA . ASP A 1 170 ? -13.678 -7.182 8.667 1.00 95.31 170 ASP A CA 1
ATOM 1360 C C . ASP A 1 170 ? -13.011 -5.824 8.422 1.00 95.31 170 ASP A C 1
ATOM 1362 O O . ASP A 1 170 ? -12.566 -5.139 9.350 1.00 95.31 170 ASP A O 1
ATOM 1366 N N . PHE A 1 171 ? -12.979 -5.398 7.157 1.00 96.69 171 PHE A N 1
ATOM 1367 C CA . PHE A 1 171 ? -12.605 -4.022 6.856 1.00 96.69 171 PHE A CA 1
ATOM 1368 C C . PHE A 1 171 ? -13.624 -3.040 7.448 1.00 96.69 171 PHE A C 1
ATOM 1370 O O . PHE A 1 171 ? -14.827 -3.319 7.424 1.00 96.69 171 PHE A O 1
ATOM 1377 N N . PRO A 1 172 ? -13.179 -1.850 7.886 1.00 96.56 172 PRO A N 1
ATOM 1378 C CA . PRO A 1 172 ? -14.081 -0.816 8.371 1.00 96.56 172 PRO A CA 1
ATOM 1379 C C . PRO A 1 172 ? -15.139 -0.446 7.327 1.00 96.56 172 PRO A C 1
ATOM 1381 O O . PRO A 1 172 ? -14.863 -0.430 6.123 1.00 96.56 172 PRO A O 1
ATOM 1384 N N . ASP A 1 173 ? -16.333 -0.056 7.774 1.00 95.44 173 ASP A N 1
ATOM 1385 C CA . ASP A 1 173 ? -17.457 0.216 6.869 1.00 95.44 173 ASP A CA 1
ATOM 1386 C C . ASP A 1 173 ? -17.151 1.298 5.826 1.00 95.44 173 ASP A C 1
ATOM 1388 O O . ASP A 1 173 ? -17.587 1.201 4.682 1.00 95.44 173 ASP A O 1
ATOM 1392 N N . PHE A 1 174 ? -16.337 2.304 6.162 1.00 94.75 174 PHE A N 1
ATOM 1393 C CA . PHE A 1 174 ? -15.937 3.336 5.200 1.00 94.75 174 PHE A CA 1
ATOM 1394 C C . PHE A 1 174 ? -15.089 2.787 4.038 1.00 94.75 174 PHE A C 1
ATOM 1396 O O . PHE A 1 174 ? -15.172 3.313 2.927 1.00 94.75 174 PHE A O 1
ATOM 1403 N N . ILE A 1 175 ? -14.317 1.716 4.259 1.00 95.50 175 ILE A N 1
ATOM 1404 C CA . ILE A 1 175 ? -13.592 0.992 3.204 1.00 95.50 175 ILE A CA 1
ATOM 1405 C C . ILE A 1 175 ? -14.575 0.168 2.376 1.00 95.50 175 ILE A C 1
ATOM 1407 O O . ILE A 1 175 ? -14.539 0.223 1.147 1.00 95.50 175 ILE A O 1
ATOM 1411 N N . ARG A 1 176 ? -15.498 -0.546 3.032 1.00 92.31 176 ARG A N 1
ATOM 1412 C CA . ARG A 1 176 ? -16.507 -1.380 2.358 1.00 92.31 176 ARG A CA 1
ATOM 1413 C C . ARG A 1 176 ? -17.399 -0.549 1.435 1.00 92.31 176 ARG A C 1
ATOM 1415 O O . ARG A 1 176 ? -17.546 -0.886 0.264 1.00 92.31 176 ARG A O 1
ATOM 1422 N N . HIS A 1 177 ? -17.899 0.586 1.922 1.00 91.44 177 HIS A N 1
ATOM 1423 C CA . HIS A 1 177 ? -18.690 1.536 1.135 1.00 91.44 177 HIS A CA 1
ATOM 1424 C C . HIS A 1 177 ? -17.900 2.188 -0.004 1.00 91.44 177 HIS A C 1
ATOM 1426 O O . HIS A 1 177 ? -18.482 2.649 -0.986 1.00 91.44 177 HIS A O 1
ATOM 1432 N N . ALA A 1 178 ? -16.579 2.301 0.129 1.00 90.81 178 ALA A N 1
ATOM 1433 C CA . ALA A 1 178 ? -15.736 2.810 -0.941 1.00 90.81 178 ALA A CA 1
ATOM 1434 C C . ALA A 1 178 ? -15.470 1.757 -2.018 1.00 90.81 178 ALA A C 1
ATOM 1436 O O . ALA A 1 178 ? -15.466 2.102 -3.195 1.00 90.81 178 ALA A O 1
ATOM 1437 N N . ALA A 1 179 ? -15.302 0.495 -1.627 1.00 89.12 179 ALA A N 1
ATOM 1438 C CA . ALA A 1 179 ? -15.098 -0.615 -2.550 1.00 89.12 179 ALA A CA 1
ATOM 1439 C C . ALA A 1 179 ? -16.374 -0.990 -3.324 1.00 89.12 179 ALA A C 1
ATOM 1441 O O . ALA A 1 179 ? -16.284 -1.416 -4.472 1.00 89.12 179 ALA A O 1
ATOM 1442 N N . SER A 1 180 ? -17.557 -0.826 -2.721 1.00 87.75 180 SER A N 1
ATOM 1443 C CA . SER A 1 180 ? -18.836 -1.204 -3.337 1.00 87.75 180 SER A CA 1
ATOM 1444 C C . SER A 1 180 ? -19.409 -0.168 -4.303 1.00 87.75 180 SER A C 1
ATOM 1446 O O . SER A 1 180 ? -20.404 -0.450 -4.971 1.00 87.75 180 SER A O 1
ATOM 1448 N N . GLN A 1 181 ? -18.857 1.047 -4.357 1.00 81.69 181 GLN A N 1
ATOM 1449 C CA . GLN A 1 181 ? -19.402 2.063 -5.245 1.00 81.69 181 GLN A CA 1
ATOM 1450 C C . GLN A 1 181 ? -18.955 1.826 -6.689 1.00 81.69 181 GLN A C 1
ATOM 1452 O O . GLN A 1 181 ? -17.753 1.726 -6.946 1.00 81.69 181 GLN A O 1
ATOM 1457 N N . PRO A 1 182 ? -19.901 1.780 -7.646 1.00 76.12 182 PRO A N 1
ATOM 1458 C CA . PRO A 1 182 ? -19.535 1.787 -9.049 1.00 76.12 182 PRO A CA 1
ATOM 1459 C C . PRO A 1 182 ? -18.739 3.064 -9.345 1.00 76.12 182 PRO A C 1
ATOM 1461 O O . PRO A 1 182 ? -19.015 4.110 -8.741 1.00 76.12 182 PRO A O 1
ATOM 1464 N N . PRO A 1 183 ? -17.749 3.003 -10.256 1.00 71.94 183 PRO A N 1
ATOM 1465 C CA . PRO A 1 183 ? -17.054 4.202 -10.690 1.00 71.94 183 PRO A CA 1
ATOM 1466 C C . PRO A 1 183 ? -18.107 5.227 -11.125 1.00 71.94 183 PRO A C 1
ATOM 1468 O O . PRO A 1 183 ? -19.066 4.839 -11.806 1.00 71.94 183 PRO A O 1
ATOM 1471 N N . PRO A 1 184 ? -17.982 6.505 -10.713 1.00 70.81 184 PRO A N 1
ATOM 1472 C CA . PRO A 1 184 ? -18.930 7.520 -11.140 1.00 70.81 184 PRO A CA 1
ATOM 1473 C C . PRO A 1 184 ? -19.011 7.449 -12.666 1.00 70.81 184 PRO A C 1
ATOM 1475 O O . PRO A 1 184 ? -17.955 7.322 -13.304 1.00 70.81 184 PRO A O 1
ATOM 1478 N N . PRO A 1 185 ? -20.225 7.460 -13.253 1.00 71.00 185 PRO A N 1
ATOM 1479 C CA . PRO A 1 185 ? -20.350 7.462 -14.698 1.00 71.00 185 PRO A CA 1
ATOM 1480 C C . PRO A 1 185 ? -19.467 8.599 -15.190 1.00 71.00 185 PRO A C 1
ATOM 1482 O O . PRO A 1 185 ? -19.576 9.721 -14.694 1.00 71.00 185 PRO A O 1
ATOM 1485 N N . LEU A 1 186 ? -18.517 8.282 -16.074 1.00 69.06 186 LEU A N 1
ATOM 1486 C CA . LEU A 1 186 ? -17.737 9.305 -16.748 1.00 69.06 186 LEU A CA 1
ATOM 1487 C C . LEU A 1 186 ? -18.776 10.186 -17.424 1.00 69.06 186 LEU A C 1
ATOM 1489 O O . LEU A 1 186 ? -19.366 9.777 -18.422 1.00 69.06 186 LEU A O 1
ATOM 1493 N N . SER A 1 187 ? -19.064 11.341 -16.826 1.00 55.19 187 SER A N 1
ATOM 1494 C CA . SER A 1 187 ? -19.869 12.375 -17.444 1.00 55.19 187 SER A CA 1
ATOM 1495 C C . SER A 1 187 ? -19.063 12.793 -18.656 1.00 55.19 187 SER A C 1
ATOM 1497 O O . SER A 1 187 ? -18.179 13.640 -18.551 1.00 55.19 187 SER A O 1
ATOM 1499 N N . ILE A 1 188 ? -19.284 12.108 -19.781 1.00 63.28 188 ILE A N 1
ATOM 1500 C CA . ILE A 1 188 ? -18.803 12.535 -21.083 1.00 63.28 188 ILE A CA 1
ATOM 1501 C C . ILE A 1 188 ? -19.325 13.964 -21.156 1.00 63.28 188 ILE A C 1
ATOM 1503 O O . ILE A 1 188 ? -20.549 14.129 -21.097 1.00 63.28 188 ILE A O 1
ATOM 1507 N N . PRO A 1 189 ? -18.454 14.993 -21.134 1.00 59.41 189 PRO A N 1
ATOM 1508 C CA . PRO A 1 189 ? -18.927 16.357 -21.238 1.00 59.41 189 PRO A CA 1
ATOM 1509 C C . PRO A 1 189 ? -19.780 16.371 -22.494 1.00 59.41 189 PRO A C 1
ATOM 1511 O O . PRO A 1 189 ? -19.280 16.011 -23.562 1.00 59.41 189 PRO A O 1
ATOM 1514 N N . ALA A 1 190 ? -21.081 16.634 -22.319 1.00 61.47 190 ALA A N 1
ATOM 1515 C CA . ALA A 1 190 ? -22.036 16.650 -23.409 1.00 61.47 190 ALA A CA 1
ATOM 1516 C C . ALA A 1 190 ? -21.384 17.487 -24.497 1.00 61.47 190 ALA A C 1
ATOM 1518 O O . ALA A 1 190 ? -21.054 18.650 -24.252 1.00 61.47 190 ALA A O 1
ATOM 1519 N N . SER A 1 191 ? -21.067 16.839 -25.619 1.00 58.16 191 SER A N 1
ATOM 1520 C CA . SER A 1 191 ? -20.448 17.480 -26.764 1.00 58.16 191 SER A CA 1
ATOM 1521 C C . SER A 1 191 ? -21.244 18.746 -27.005 1.00 58.16 191 SER A C 1
ATOM 1523 O O . SER A 1 191 ? -22.427 18.658 -27.343 1.00 58.16 191 SER A O 1
ATOM 1525 N N . VAL A 1 192 ? -20.631 19.900 -26.726 1.00 62.09 192 VAL A N 1
ATOM 1526 C CA . VAL A 1 192 ? -21.241 21.192 -27.015 1.00 62.09 192 VAL A CA 1
ATOM 1527 C C . VAL A 1 192 ? -21.657 21.084 -28.475 1.00 62.09 192 VAL A C 1
ATOM 1529 O O . VAL A 1 192 ? -20.789 20.756 -29.293 1.00 62.09 192 VAL A O 1
ATOM 1532 N N . PRO A 1 193 ? -22.953 21.219 -28.812 1.00 57.12 193 PRO A N 1
ATOM 1533 C CA . PRO A 1 193 ? -23.371 21.135 -30.194 1.00 57.12 193 PRO A CA 1
ATOM 1534 C C . PRO A 1 193 ? -22.578 22.203 -30.931 1.00 57.12 193 PRO A C 1
ATOM 1536 O O . PRO A 1 193 ? -22.743 23.398 -30.687 1.00 57.12 193 PRO A O 1
ATOM 1539 N N . TYR A 1 194 ? -21.649 21.750 -31.770 1.00 53.09 194 TYR A N 1
ATOM 1540 C CA . TYR A 1 194 ? -20.959 22.596 -32.719 1.00 53.09 194 TYR A CA 1
ATOM 1541 C C . TYR A 1 194 ? -22.071 23.151 -33.604 1.00 53.09 194 TYR A C 1
ATOM 1543 O O . TYR A 1 194 ? -22.577 22.462 -34.489 1.00 53.09 194 TYR A O 1
ATOM 1551 N N . GLN A 1 195 ? -22.531 24.366 -33.305 1.00 53.50 195 GLN A N 1
ATOM 1552 C CA . GLN A 1 195 ? -23.328 25.123 -34.247 1.00 53.50 195 GLN A CA 1
ATOM 1553 C C . GLN A 1 195 ? -22.426 25.343 -35.454 1.00 53.50 195 GLN A C 1
ATOM 1555 O O . GLN A 1 195 ? -21.496 26.147 -35.431 1.00 53.50 195 GLN A O 1
ATOM 1560 N N . SER A 1 196 ? -22.685 24.566 -36.497 1.00 51.44 196 SER A N 1
ATOM 1561 C CA . SER A 1 196 ? -22.170 24.775 -37.834 1.00 51.44 196 SER A CA 1
ATOM 1562 C C . SER A 1 196 ? -22.668 26.133 -38.325 1.00 51.44 196 SER A C 1
ATOM 1564 O O . SER A 1 196 ? -23.726 26.230 -38.948 1.00 51.44 196 SER A O 1
ATOM 1566 N N . GLN A 1 197 ? -21.926 27.199 -38.029 1.00 55.56 197 GLN A N 1
ATOM 1567 C CA . GLN A 1 197 ? -22.030 28.432 -38.794 1.00 55.56 197 GLN A CA 1
ATOM 1568 C C . GLN A 1 197 ? -21.379 28.178 -40.152 1.00 55.56 197 GLN A C 1
ATOM 1570 O O . GLN A 1 197 ? -20.170 28.286 -40.335 1.00 55.56 197 GLN A O 1
ATOM 1575 N N . ALA A 1 198 ? -22.221 27.781 -41.101 1.00 55.69 198 ALA A N 1
ATOM 1576 C CA . ALA A 1 198 ? -21.922 27.840 -42.516 1.00 55.69 198 ALA A CA 1
ATOM 1577 C C . ALA A 1 198 ? -21.887 29.314 -42.937 1.00 55.69 198 ALA A C 1
ATOM 1579 O O . ALA A 1 198 ? -22.935 29.915 -43.142 1.00 55.69 198 ALA A O 1
ATOM 1580 N N . MET A 1 199 ? -20.697 29.897 -43.067 1.00 55.81 199 MET A N 1
ATOM 1581 C CA . MET A 1 199 ? -20.498 31.158 -43.780 1.00 55.81 199 MET A CA 1
ATOM 1582 C C . MET A 1 199 ? -19.174 31.102 -44.544 1.00 55.81 199 MET A C 1
ATOM 1584 O O . MET A 1 199 ? -18.105 31.179 -43.951 1.00 55.81 199 MET A O 1
ATOM 1588 N N . GLY A 1 200 ? -19.296 30.996 -45.869 1.00 45.66 200 GLY A N 1
ATOM 1589 C CA . GLY A 1 200 ? -18.434 31.685 -46.829 1.00 45.66 200 GLY A CA 1
ATOM 1590 C C . GLY A 1 200 ? -17.018 31.153 -47.029 1.00 45.66 200 GLY A C 1
ATOM 1591 O O . GLY A 1 200 ? -16.121 31.396 -46.229 1.00 45.66 200 GLY A O 1
ATOM 1592 N N . LEU A 1 201 ? -16.796 30.552 -48.201 1.00 48.75 201 LEU A N 1
ATOM 1593 C CA . LEU A 1 201 ? -15.476 30.489 -48.825 1.00 48.75 201 LEU A CA 1
ATOM 1594 C C . LEU A 1 201 ? -14.851 31.895 -48.902 1.00 48.75 201 LEU A C 1
ATOM 1596 O O . LEU A 1 201 ? -15.546 32.863 -49.219 1.00 48.75 201 LEU A O 1
ATOM 1600 N N . PRO A 1 202 ? -13.522 31.982 -48.770 1.00 53.78 202 PRO A N 1
ATOM 1601 C CA . PRO A 1 202 ? -12.781 32.423 -49.942 1.00 53.78 202 PRO A CA 1
ATOM 1602 C C . PRO A 1 202 ? -11.730 31.400 -50.374 1.00 53.78 202 PRO A C 1
ATOM 1604 O O . PRO A 1 202 ? -10.888 30.927 -49.616 1.00 53.78 202 PRO A O 1
ATOM 1607 N N . SER A 1 203 ? -11.799 31.099 -51.663 1.00 57.56 203 SER A N 1
ATOM 1608 C CA . SER A 1 203 ? -10.752 30.508 -52.478 1.00 57.56 203 SER A CA 1
ATOM 1609 C C . SER A 1 203 ? -9.420 31.251 -52.334 1.00 57.56 203 SER A C 1
ATOM 1611 O O . SER A 1 203 ? -9.337 32.440 -52.646 1.00 57.56 203 SER A O 1
ATOM 1613 N N . SER A 1 204 ? -8.363 30.533 -51.958 1.00 48.56 204 SER A N 1
ATOM 1614 C CA . SER A 1 204 ? -6.986 30.782 -52.406 1.00 48.56 204 SER A CA 1
ATOM 1615 C C . SER A 1 204 ? -6.158 29.519 -52.152 1.00 48.56 204 SER A C 1
ATOM 1617 O O . SER A 1 204 ? -6.115 29.022 -51.035 1.00 48.56 204 SER A O 1
ATOM 1619 N N . SER A 1 205 ? -5.744 28.807 -53.199 1.00 44.84 205 SER A N 1
ATOM 1620 C CA . SER A 1 205 ? -4.520 29.025 -53.993 1.00 44.84 205 SER A CA 1
ATOM 1621 C C . SER A 1 205 ? -3.394 28.133 -53.473 1.00 44.84 205 SER A C 1
ATOM 1623 O O . SER A 1 205 ? -2.851 28.374 -52.405 1.00 44.84 205 SER A O 1
ATOM 1625 N N . TYR A 1 206 ? -3.111 27.087 -54.253 1.00 50.00 206 TYR A N 1
ATOM 1626 C CA . TYR A 1 206 ? -1.849 26.354 -54.385 1.00 50.00 206 TYR A CA 1
ATOM 1627 C C . TYR A 1 206 ? -0.782 26.573 -53.300 1.00 50.00 206 TYR A C 1
ATOM 1629 O O . TYR A 1 206 ? -0.153 27.625 -53.258 1.00 50.00 206 TYR A O 1
ATOM 1637 N N . ASN A 1 207 ? -0.443 25.511 -52.562 1.00 42.94 207 ASN A N 1
ATOM 1638 C CA . ASN A 1 207 ? 0.973 25.239 -52.316 1.00 42.94 207 ASN A CA 1
ATOM 1639 C C . ASN A 1 207 ? 1.249 23.743 -52.140 1.00 42.94 207 ASN A C 1
ATOM 1641 O O . ASN A 1 207 ? 1.172 23.157 -51.063 1.00 42.94 207 ASN A O 1
ATOM 1645 N N . THR A 1 208 ? 1.578 23.132 -53.270 1.00 51.34 208 THR A N 1
ATOM 1646 C CA . THR A 1 208 ? 2.308 21.880 -53.392 1.00 51.34 208 THR A CA 1
ATOM 1647 C C . THR A 1 208 ? 3.708 22.090 -52.809 1.00 51.34 208 THR A C 1
ATOM 1649 O O . THR A 1 208 ? 4.544 22.737 -53.433 1.00 51.34 208 THR A O 1
ATOM 1652 N N . HIS A 1 209 ? 3.991 21.531 -51.633 1.00 49.22 209 HIS A N 1
ATOM 1653 C CA . HIS A 1 209 ? 5.367 21.309 -51.188 1.00 49.22 209 HIS A CA 1
ATOM 1654 C C . HIS A 1 209 ? 5.683 19.815 -51.269 1.00 49.22 209 HIS A C 1
ATOM 1656 O O . HIS A 1 209 ? 5.315 19.056 -50.371 1.00 49.22 209 HIS A O 1
ATOM 1662 N N . PRO A 1 210 ? 6.357 19.363 -52.339 1.00 54.69 210 PRO A N 1
ATOM 1663 C CA . PRO A 1 210 ? 7.191 18.184 -52.257 1.00 54.69 210 PRO A CA 1
ATOM 1664 C C . PRO A 1 210 ? 8.515 18.560 -51.569 1.00 54.69 210 PRO A C 1
ATOM 1666 O O . PRO A 1 210 ? 8.862 19.733 -51.444 1.00 54.69 210 PRO A O 1
ATOM 1669 N N . SER A 1 211 ? 9.286 17.531 -51.231 1.00 46.50 211 SER A N 1
ATOM 1670 C CA . SER A 1 211 ? 10.744 17.575 -51.088 1.00 46.50 211 SER A CA 1
ATOM 1671 C C . SER A 1 211 ? 11.383 17.866 -49.717 1.00 46.50 211 SER A C 1
ATOM 1673 O O . SER A 1 211 ? 11.449 18.979 -49.219 1.00 46.50 211 SER A O 1
ATOM 1675 N N . HIS A 1 212 ? 12.048 16.798 -49.257 1.00 46.25 212 HIS A N 1
ATOM 1676 C CA . HIS A 1 212 ? 13.421 16.760 -48.741 1.00 46.25 212 HIS A CA 1
ATOM 1677 C C . HIS A 1 212 ? 13.702 17.234 -47.308 1.00 46.25 212 HIS A C 1
ATOM 1679 O O . HIS A 1 212 ? 14.191 18.332 -47.085 1.00 46.25 212 HIS A O 1
ATOM 1685 N N . HIS A 1 213 ? 13.711 16.266 -46.387 1.00 49.97 213 HIS A N 1
ATOM 1686 C CA . HIS A 1 213 ? 14.899 16.067 -45.551 1.00 49.97 213 HIS A CA 1
ATOM 1687 C C . HIS A 1 213 ? 15.407 14.627 -45.678 1.00 49.97 213 HIS A C 1
ATOM 1689 O O . HIS A 1 213 ? 15.140 13.750 -44.864 1.00 49.97 213 HIS A O 1
ATOM 1695 N N . ARG A 1 214 ? 16.183 14.403 -46.746 1.00 48.25 214 ARG A N 1
ATOM 1696 C CA . ARG A 1 214 ? 17.380 13.569 -46.640 1.00 48.25 214 ARG A CA 1
ATOM 1697 C C . ARG A 1 214 ? 18.423 14.404 -45.903 1.00 48.25 214 ARG A C 1
ATOM 1699 O O . ARG A 1 214 ? 18.756 15.487 -46.372 1.00 48.25 214 ARG A O 1
ATOM 1706 N N . GLN A 1 215 ? 18.984 13.872 -44.829 1.00 45.31 215 GLN A N 1
ATOM 1707 C CA . GLN A 1 215 ? 20.385 14.104 -44.502 1.00 45.31 215 GLN A CA 1
ATOM 1708 C C . GLN A 1 215 ? 20.993 12.833 -43.888 1.00 45.31 215 GLN A C 1
ATOM 1710 O O . GLN A 1 215 ? 20.260 12.017 -43.328 1.00 45.31 215 GLN A O 1
ATOM 1715 N N . PRO A 1 216 ? 22.295 12.613 -44.134 1.00 53.53 216 PRO A N 1
ATOM 1716 C CA . PRO A 1 216 ? 22.877 11.305 -44.405 1.00 53.53 216 PRO A CA 1
ATOM 1717 C C . PRO A 1 216 ? 23.840 10.844 -43.297 1.00 53.53 216 PRO A C 1
ATOM 1719 O O . PRO A 1 216 ? 24.178 11.607 -42.404 1.00 53.53 216 PRO A O 1
ATOM 1722 N N . HIS A 1 217 ? 24.265 9.580 -43.425 1.00 43.62 217 HIS A N 1
ATOM 1723 C CA . HIS A 1 217 ? 25.546 8.943 -43.052 1.00 43.62 217 HIS A CA 1
ATOM 1724 C C . HIS A 1 217 ? 26.509 9.729 -42.125 1.00 43.62 217 HIS A C 1
ATOM 1726 O O . HIS A 1 217 ? 26.829 10.879 -42.386 1.00 43.62 217 HIS A O 1
ATOM 1732 N N . THR A 1 218 ? 27.181 9.148 -41.127 1.00 41.44 218 THR A N 1
ATOM 1733 C CA . THR A 1 218 ? 28.298 8.191 -41.291 1.00 41.44 218 THR A CA 1
ATOM 1734 C C . THR A 1 218 ? 28.957 7.912 -39.925 1.00 41.44 218 THR A C 1
ATOM 1736 O O . THR A 1 218 ? 29.054 8.821 -39.109 1.00 41.44 218 THR A O 1
ATOM 1739 N N . GLY A 1 219 ? 29.509 6.701 -39.752 1.00 41.38 219 GLY A N 1
ATOM 1740 C CA . GLY A 1 219 ? 30.575 6.370 -38.782 1.00 41.38 219 GLY A CA 1
ATOM 1741 C C . GLY A 1 219 ? 30.086 5.982 -37.375 1.00 41.38 219 GLY A C 1
ATOM 1742 O O . GLY A 1 219 ? 29.377 6.742 -36.742 1.00 41.38 219 GLY A O 1
ATOM 1743 N N . SER A 1 220 ? 30.415 4.838 -36.775 1.00 41.91 220 SER A N 1
ATOM 1744 C CA . SER A 1 220 ? 31.476 3.884 -37.074 1.00 41.91 220 SER A CA 1
ATOM 1745 C C . SER A 1 220 ? 31.198 2.496 -36.470 1.00 41.91 220 SER A C 1
ATOM 1747 O O . SER A 1 220 ? 30.356 2.368 -35.579 1.00 41.91 220 SER A O 1
ATOM 1749 N N . PRO A 1 221 ? 31.907 1.465 -36.969 1.00 54.84 221 PRO A N 1
ATOM 1750 C CA . PRO A 1 221 ? 31.697 0.051 -36.687 1.00 54.84 221 PRO A CA 1
ATOM 1751 C C . PRO A 1 221 ? 32.630 -0.482 -35.580 1.00 54.84 221 PRO A C 1
ATOM 1753 O O . PRO A 1 221 ? 33.549 0.202 -35.144 1.00 54.84 221 PRO A O 1
ATOM 1756 N N . HIS A 1 222 ? 32.432 -1.759 -35.233 1.00 42.88 222 HIS A N 1
ATOM 1757 C CA . HIS A 1 222 ? 33.334 -2.639 -34.473 1.00 42.88 222 HIS A CA 1
ATOM 1758 C C . HIS A 1 222 ? 33.523 -2.365 -32.972 1.00 42.88 222 HIS A C 1
ATOM 1760 O O . HIS A 1 222 ? 34.236 -1.459 -32.568 1.00 42.88 222 HIS A O 1
ATOM 1766 N N . GLN A 1 223 ? 33.064 -3.305 -32.143 1.00 42.94 223 GLN A N 1
ATOM 1767 C CA . GLN A 1 223 ? 33.987 -4.280 -31.544 1.00 42.94 223 GLN A CA 1
ATOM 1768 C C . GLN A 1 223 ? 33.201 -5.421 -30.891 1.00 42.94 223 GLN A C 1
ATOM 1770 O O . GLN A 1 223 ? 32.767 -5.369 -29.745 1.00 42.94 223 GLN A O 1
ATOM 1775 N N . SER A 1 224 ? 33.041 -6.487 -31.664 1.00 48.72 224 SER A N 1
ATOM 1776 C CA . SER A 1 224 ? 32.980 -7.842 -31.141 1.00 48.72 224 SER A CA 1
ATOM 1777 C C . SER A 1 224 ? 34.290 -8.142 -30.408 1.00 48.72 224 SER A C 1
ATOM 1779 O O . SER A 1 224 ? 35.336 -8.219 -31.050 1.00 48.72 224 SER A O 1
ATOM 1781 N N . HIS A 1 225 ? 34.222 -8.347 -29.095 1.00 42.44 225 HIS A N 1
ATOM 1782 C CA . HIS A 1 225 ? 35.247 -9.076 -28.347 1.00 42.44 225 HIS A CA 1
ATOM 1783 C C . HIS A 1 225 ? 34.708 -10.469 -28.009 1.00 42.44 225 HIS A C 1
ATOM 1785 O O . HIS A 1 225 ? 33.954 -10.616 -27.048 1.00 42.44 225 HIS A O 1
ATOM 1791 N N . PRO A 1 226 ? 35.054 -11.502 -28.792 1.00 56.22 226 PRO A N 1
ATOM 1792 C CA . PRO A 1 226 ? 35.120 -12.870 -28.311 1.00 56.22 226 PRO A CA 1
ATOM 1793 C C . PRO A 1 226 ? 36.566 -13.190 -27.880 1.00 56.22 226 PRO A C 1
ATOM 1795 O O . PRO A 1 226 ? 37.498 -12.754 -28.554 1.00 56.22 226 PRO A O 1
ATOM 1798 N N . SER A 1 227 ? 36.723 -13.982 -26.804 1.00 48.56 227 SER A N 1
ATOM 1799 C CA . SER A 1 227 ? 37.936 -14.669 -26.257 1.00 48.56 227 SER A CA 1
ATOM 1800 C C . SER A 1 227 ? 38.227 -14.236 -24.804 1.00 48.56 227 SER A C 1
ATOM 1802 O O . SER A 1 227 ? 38.666 -13.117 -24.582 1.00 48.56 227 SER A O 1
ATOM 1804 N N . SER A 1 228 ? 37.773 -14.976 -23.775 1.00 46.62 228 SER A N 1
ATOM 1805 C CA . SER A 1 228 ? 38.399 -16.169 -23.128 1.00 46.62 228 SER A CA 1
ATOM 1806 C C . SER A 1 228 ? 39.679 -15.846 -22.325 1.00 46.62 228 SER A C 1
ATOM 1808 O O . SER A 1 228 ? 40.502 -15.081 -22.822 1.00 46.62 228 SER A O 1
ATOM 1810 N N . PRO A 1 229 ? 39.857 -16.382 -21.093 1.00 56.41 229 PRO A N 1
ATOM 1811 C CA . PRO A 1 229 ? 40.370 -17.755 -20.910 1.00 56.41 229 PRO A CA 1
ATOM 1812 C C . PRO A 1 229 ? 39.687 -18.541 -19.761 1.00 56.41 229 PRO A C 1
ATOM 1814 O O . PRO A 1 229 ? 39.271 -17.975 -18.757 1.00 56.41 229 PRO A O 1
ATOM 1817 N N . THR A 1 230 ? 39.358 -19.817 -19.971 1.00 50.44 230 THR A N 1
ATOM 1818 C CA . THR A 1 230 ? 40.181 -21.014 -19.679 1.00 50.44 230 THR A CA 1
ATOM 1819 C C . THR A 1 230 ? 40.251 -21.351 -18.188 1.00 50.44 230 THR A C 1
ATOM 1821 O O . THR A 1 230 ? 40.851 -20.640 -17.386 1.00 50.44 230 THR A O 1
ATOM 1824 N N . GLU A 1 231 ? 39.639 -22.486 -17.858 1.00 45.12 231 GLU A N 1
ATOM 1825 C CA . GLU A 1 231 ? 39.741 -23.211 -16.596 1.00 45.12 231 GLU A CA 1
ATOM 1826 C C . GLU A 1 231 ? 41.207 -23.447 -16.189 1.00 45.12 231 GLU A C 1
ATOM 1828 O O . GLU A 1 231 ? 42.038 -23.852 -17.002 1.00 45.12 231 GLU A O 1
ATOM 1833 N N . GLN A 1 232 ? 41.512 -23.266 -14.904 1.00 46.34 232 GLN A N 1
ATOM 1834 C CA . GLN A 1 232 ? 42.694 -23.841 -14.261 1.00 46.34 232 GLN A CA 1
ATOM 1835 C C . GLN A 1 232 ? 42.226 -24.735 -13.108 1.00 46.34 232 GLN A C 1
ATOM 1837 O O . GLN A 1 232 ? 41.606 -24.228 -12.170 1.00 46.34 232 GLN A O 1
ATOM 1842 N N . PRO A 1 233 ? 42.535 -26.043 -13.117 1.00 56.44 233 PRO A N 1
ATOM 1843 C CA . PRO A 1 233 ? 42.510 -26.849 -11.913 1.00 56.44 233 PRO A CA 1
ATOM 1844 C C . PRO A 1 233 ? 43.888 -26.791 -11.236 1.00 56.44 233 PRO A C 1
ATOM 1846 O O . PRO A 1 233 ? 44.915 -26.955 -11.893 1.00 56.44 233 PRO A O 1
ATOM 1849 N N . GLY A 1 234 ? 43.914 -26.635 -9.911 1.00 44.12 234 GLY A N 1
ATOM 1850 C CA . GLY A 1 234 ? 45.049 -27.090 -9.105 1.00 44.12 234 GLY A CA 1
ATOM 1851 C C . GLY A 1 234 ? 45.614 -26.111 -8.076 1.00 44.12 234 GLY A C 1
ATOM 1852 O O . GLY A 1 234 ? 46.256 -25.127 -8.413 1.00 44.12 234 GLY A O 1
ATOM 1853 N N . SER A 1 235 ? 45.496 -26.544 -6.819 1.00 45.12 235 SER A N 1
ATOM 1854 C CA . SER A 1 235 ? 46.510 -26.440 -5.760 1.00 45.12 235 SER A CA 1
ATOM 1855 C C . SER A 1 235 ? 46.680 -25.132 -4.976 1.00 45.12 235 SER A C 1
ATOM 1857 O O . SER A 1 235 ? 47.287 -24.160 -5.405 1.00 45.12 235 SER A O 1
ATOM 1859 N N . ALA A 1 236 ? 46.203 -25.225 -3.729 1.00 50.91 236 ALA A N 1
ATOM 1860 C CA . ALA A 1 236 ? 46.808 -24.763 -2.479 1.00 50.91 236 ALA A CA 1
ATOM 1861 C C . ALA A 1 236 ? 48.063 -23.871 -2.582 1.00 50.91 236 ALA A C 1
ATOM 1863 O O . ALA A 1 236 ? 49.149 -24.334 -2.921 1.00 50.91 236 ALA A O 1
ATOM 1864 N N . GLY A 1 237 ? 47.938 -22.618 -2.139 1.00 42.56 237 GLY A N 1
ATOM 1865 C CA . GLY A 1 237 ? 49.085 -21.732 -1.961 1.00 42.56 237 GLY A CA 1
ATOM 1866 C C . GLY A 1 237 ? 48.693 -20.374 -1.393 1.00 42.56 237 GLY A C 1
ATOM 1867 O O . GLY A 1 237 ? 48.163 -19.520 -2.091 1.00 42.56 237 GLY A O 1
ATOM 1868 N N . SER A 1 238 ? 48.959 -20.194 -0.106 1.00 49.53 238 SER A N 1
ATOM 1869 C CA . SER A 1 238 ? 48.774 -18.970 0.673 1.00 49.53 238 SER A CA 1
ATOM 1870 C C . 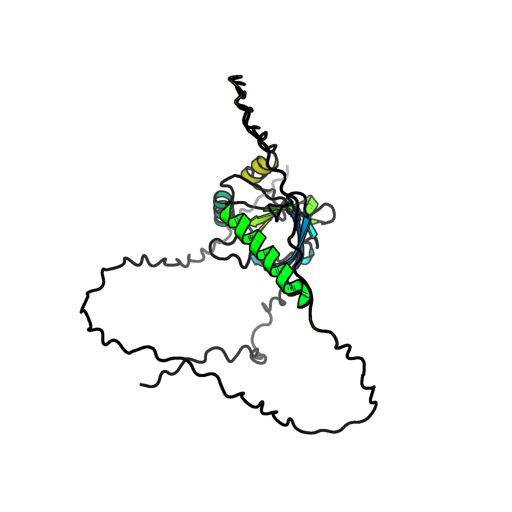SER A 1 238 ? 49.667 -17.830 0.169 1.00 49.53 238 SER A C 1
ATOM 1872 O O . SER A 1 238 ? 50.878 -17.927 0.332 1.00 49.53 238 SER A O 1
ATOM 1874 N N . TYR A 1 239 ? 49.106 -16.738 -0.374 1.00 42.97 239 TYR A N 1
ATOM 1875 C CA . TYR A 1 239 ? 49.830 -15.472 -0.566 1.00 42.97 239 TYR A CA 1
ATOM 1876 C C . TYR A 1 239 ? 48.934 -14.231 -0.406 1.00 42.97 239 TYR A C 1
ATOM 1878 O O . TYR A 1 239 ? 47.726 -14.240 -0.621 1.00 42.97 239 TYR A O 1
ATOM 1886 N N . ARG A 1 240 ? 49.598 -13.176 0.066 1.00 43.22 240 ARG A N 1
ATOM 1887 C CA . ARG A 1 240 ? 49.123 -11.932 0.686 1.00 43.22 240 ARG A CA 1
ATOM 1888 C C . ARG A 1 240 ? 48.351 -10.998 -0.266 1.00 43.22 240 ARG A C 1
ATOM 1890 O O . ARG A 1 240 ? 48.648 -10.988 -1.458 1.00 43.22 240 ARG A O 1
ATOM 1897 N N . PRO A 1 241 ? 47.471 -10.114 0.246 1.00 57.69 241 PRO A N 1
ATOM 1898 C CA . PRO A 1 241 ? 46.843 -9.083 -0.575 1.00 57.69 241 PRO A CA 1
ATOM 1899 C C . PRO A 1 241 ? 47.842 -7.961 -0.903 1.00 57.69 241 PRO A C 1
ATOM 1901 O O . PRO A 1 241 ? 48.280 -7.213 -0.027 1.00 57.69 241 PRO A O 1
ATOM 1904 N N . ILE A 1 242 ? 48.191 -7.840 -2.185 1.00 50.59 242 ILE A N 1
ATOM 1905 C CA . ILE A 1 242 ? 48.828 -6.653 -2.764 1.00 50.59 242 ILE A CA 1
ATOM 1906 C C . ILE A 1 242 ? 47.710 -5.656 -3.076 1.00 50.59 242 ILE A C 1
ATOM 1908 O O . ILE A 1 242 ? 46.786 -5.954 -3.827 1.00 50.59 242 ILE A O 1
ATOM 1912 N N . VAL A 1 243 ? 47.790 -4.471 -2.476 1.00 54.44 243 VAL A N 1
ATOM 1913 C CA . VAL A 1 243 ? 46.846 -3.371 -2.694 1.00 54.44 243 VAL A CA 1
ATOM 1914 C C . VAL A 1 243 ? 47.131 -2.742 -4.058 1.00 54.44 243 VAL A C 1
ATOM 1916 O O . VAL A 1 243 ? 48.170 -2.108 -4.251 1.00 54.44 243 VAL A O 1
ATOM 1919 N N . SER A 1 244 ? 46.218 -2.907 -5.011 1.00 42.56 244 SER A N 1
ATOM 1920 C CA . SER A 1 244 ? 46.285 -2.245 -6.315 1.00 42.56 244 SER A CA 1
ATOM 1921 C C . SER A 1 244 ? 46.035 -0.742 -6.150 1.00 42.56 244 SER A C 1
ATOM 1923 O O . SER A 1 244 ? 44.919 -0.310 -5.872 1.00 42.56 244 SER A O 1
ATOM 1925 N N . ARG A 1 245 ? 47.088 0.068 -6.316 1.00 43.44 245 ARG A N 1
ATOM 1926 C CA . ARG A 1 245 ? 46.982 1.524 -6.485 1.00 43.44 245 ARG A CA 1
ATOM 1927 C C . ARG A 1 245 ? 46.433 1.825 -7.878 1.00 43.44 245 ARG A C 1
ATOM 1929 O O . ARG A 1 245 ? 47.110 1.580 -8.872 1.00 43.44 245 ARG A O 1
ATOM 1936 N N . THR A 1 246 ? 45.234 2.384 -7.948 1.00 57.06 246 THR A N 1
ATOM 1937 C CA . THR A 1 246 ? 44.671 2.977 -9.165 1.00 57.06 246 THR A CA 1
ATOM 1938 C C . THR A 1 246 ? 45.343 4.331 -9.441 1.00 57.06 246 THR A C 1
ATOM 1940 O O . THR A 1 246 ? 45.407 5.165 -8.534 1.00 57.06 246 THR A O 1
ATOM 1943 N N . PRO A 1 247 ? 45.851 4.588 -10.660 1.00 52.06 247 PRO A N 1
ATOM 1944 C CA . PRO A 1 247 ? 46.367 5.899 -11.032 1.00 52.06 247 PRO A CA 1
ATOM 1945 C C . PRO A 1 247 ? 45.220 6.884 -11.306 1.00 52.06 247 PRO A C 1
ATOM 1947 O O . PRO A 1 247 ? 44.262 6.576 -12.012 1.00 52.06 247 PRO A O 1
ATOM 1950 N N . ILE A 1 248 ? 45.340 8.076 -10.721 1.00 52.97 248 ILE A N 1
ATOM 1951 C CA . ILE A 1 248 ? 44.432 9.218 -10.871 1.00 52.97 248 ILE A CA 1
ATOM 1952 C C . ILE A 1 248 ? 44.699 9.883 -12.234 1.00 52.97 248 ILE A C 1
ATOM 1954 O O . ILE A 1 248 ? 45.827 10.332 -12.454 1.00 52.97 248 ILE A O 1
ATOM 1958 N N . PRO A 1 249 ? 43.705 10.016 -13.131 1.00 55.16 249 PRO A N 1
ATOM 1959 C CA . PRO A 1 249 ? 43.856 10.811 -14.343 1.00 55.16 249 PRO A CA 1
ATOM 1960 C C . PRO A 1 249 ? 43.869 12.304 -13.996 1.00 55.16 249 PRO A C 1
ATOM 1962 O O . PRO A 1 249 ? 42.922 12.840 -13.419 1.00 55.16 249 PRO A O 1
ATOM 1965 N N . HIS A 1 250 ? 44.968 12.969 -14.339 1.00 49.19 250 HIS A N 1
ATOM 1966 C CA . HIS A 1 250 ? 45.076 14.422 -14.385 1.00 49.19 250 HIS A CA 1
ATOM 1967 C C . HIS A 1 250 ? 44.298 14.992 -15.577 1.00 49.19 250 HIS A C 1
ATOM 1969 O O . HIS A 1 250 ? 44.409 14.477 -16.686 1.00 49.19 250 HIS A O 1
ATOM 1975 N N . GLY A 1 251 ? 43.639 16.132 -15.353 1.00 42.28 251 GLY A N 1
ATOM 1976 C CA . GLY A 1 251 ? 43.438 17.150 -16.384 1.00 42.28 251 GLY A CA 1
ATOM 1977 C C . GLY A 1 251 ? 41.992 17.391 -16.806 1.00 42.28 251 GLY A C 1
ATOM 1978 O O . GLY A 1 251 ? 41.474 16.697 -17.668 1.00 42.28 251 GLY A O 1
ATOM 1979 N N . ASN A 1 252 ? 41.385 18.449 -16.262 1.00 43.84 252 ASN A N 1
ATOM 1980 C CA . ASN A 1 252 ? 40.713 19.458 -17.083 1.00 43.84 252 ASN A CA 1
ATOM 1981 C C . ASN A 1 252 ? 40.660 20.804 -16.326 1.00 43.84 252 ASN A C 1
ATOM 1983 O O . ASN A 1 252 ? 40.311 20.818 -15.143 1.00 43.84 252 ASN A O 1
ATOM 1987 N N . PRO A 1 253 ? 41.038 21.926 -16.969 1.00 56.25 253 PRO A N 1
ATOM 1988 C CA . PRO A 1 253 ? 41.080 23.246 -16.348 1.00 56.25 253 PRO A CA 1
ATOM 1989 C C . PRO A 1 253 ? 39.684 23.885 -16.304 1.00 56.25 253 PRO A C 1
ATOM 1991 O O . PRO A 1 253 ? 38.998 23.970 -17.320 1.00 56.25 253 PRO A O 1
ATOM 1994 N N . TYR A 1 254 ? 39.276 24.369 -15.129 1.00 44.16 254 TYR A N 1
ATOM 1995 C CA . TYR A 1 254 ? 38.097 25.226 -14.986 1.00 44.16 254 TYR A CA 1
ATOM 1996 C C . TYR A 1 254 ? 38.455 26.694 -15.278 1.00 44.16 254 TYR A C 1
ATOM 1998 O O . TYR A 1 254 ? 39.521 27.152 -14.858 1.00 44.16 254 TYR A O 1
ATOM 2006 N N . PRO A 1 255 ? 37.576 27.453 -15.958 1.00 57.91 255 PRO A N 1
ATOM 2007 C CA . PRO A 1 255 ? 37.762 28.879 -16.173 1.00 57.91 255 PRO A CA 1
ATOM 2008 C C . PRO A 1 255 ? 37.461 29.694 -14.904 1.00 57.91 255 PRO A C 1
ATOM 2010 O O . PRO A 1 255 ? 36.517 29.421 -14.164 1.00 57.91 255 PRO A O 1
ATOM 2013 N N . ASN A 1 256 ? 38.294 30.717 -14.704 1.00 56.06 256 ASN A N 1
ATOM 2014 C CA . ASN A 1 256 ? 38.194 31.797 -13.721 1.00 56.06 256 ASN A CA 1
ATOM 2015 C C . ASN A 1 256 ? 36.761 32.329 -13.537 1.00 56.06 256 ASN A C 1
ATOM 2017 O O . ASN A 1 256 ? 36.146 32.785 -14.501 1.00 56.06 256 ASN A O 1
ATOM 2021 N N . MET A 1 257 ? 36.301 32.420 -12.285 1.00 54.53 257 MET A N 1
ATOM 2022 C CA . MET A 1 257 ? 35.266 33.379 -11.887 1.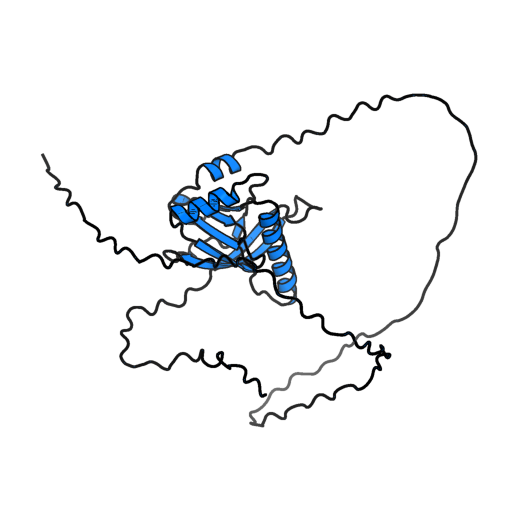00 54.53 257 MET A CA 1
ATOM 2023 C C . MET A 1 257 ? 35.837 34.367 -10.857 1.00 54.53 257 MET A C 1
ATOM 2025 O O . MET A 1 257 ? 36.577 33.950 -9.964 1.00 54.53 257 MET A O 1
ATOM 2029 N N . PRO A 1 258 ? 35.530 35.671 -10.980 1.00 56.88 258 PRO A N 1
ATOM 2030 C CA . PRO A 1 258 ? 36.089 36.710 -10.127 1.00 56.88 258 PRO A CA 1
ATOM 2031 C C . PRO A 1 258 ? 35.454 36.733 -8.731 1.00 56.88 258 PRO A C 1
ATOM 2033 O O . PRO A 1 258 ? 34.234 36.696 -8.571 1.00 56.88 258 PRO A O 1
ATOM 2036 N N . SER A 1 259 ? 36.320 36.865 -7.727 1.00 47.50 259 SER A N 1
ATOM 2037 C CA . SER A 1 259 ? 35.978 37.181 -6.343 1.00 47.50 259 SER A CA 1
ATOM 2038 C C . SER A 1 259 ? 35.318 38.556 -6.248 1.00 47.50 259 SER A C 1
ATOM 2040 O O . SER A 1 259 ? 35.966 39.576 -6.481 1.00 47.50 259 SER A O 1
ATOM 2042 N N . ALA A 1 260 ? 34.046 38.585 -5.855 1.00 43.66 260 ALA A N 1
ATOM 2043 C CA . ALA A 1 260 ? 33.373 39.791 -5.397 1.00 43.66 260 ALA A CA 1
ATOM 2044 C C . ALA A 1 260 ? 33.322 39.788 -3.865 1.00 43.66 260 ALA A C 1
ATOM 2046 O O . ALA A 1 260 ? 32.670 38.953 -3.239 1.00 43.66 260 ALA A O 1
ATOM 2047 N N . SER A 1 261 ? 34.040 40.739 -3.276 1.00 51.94 261 SER A N 1
ATOM 2048 C CA . SER A 1 261 ? 33.951 41.119 -1.871 1.00 51.94 261 SER A CA 1
ATOM 2049 C C . SER A 1 261 ? 32.557 41.683 -1.586 1.00 51.94 261 SER A C 1
ATOM 2051 O O . SER A 1 261 ? 32.166 42.690 -2.171 1.00 51.94 261 SER A O 1
ATOM 2053 N N . GLY A 1 262 ? 31.809 41.033 -0.693 1.00 40.84 262 GLY A N 1
ATOM 2054 C CA . GLY A 1 262 ? 30.468 41.439 -0.278 1.00 40.84 262 GLY A CA 1
ATOM 2055 C C . GLY A 1 262 ? 30.387 41.540 1.238 1.00 40.84 262 GLY A C 1
ATOM 2056 O O . GLY A 1 262 ? 30.468 40.544 1.948 1.00 40.84 262 GLY A O 1
ATOM 2057 N N . SER A 1 263 ? 30.271 42.775 1.700 1.00 46.16 263 SER A N 1
ATOM 2058 C CA . SER A 1 263 ? 30.139 43.249 3.074 1.00 46.16 263 SER A CA 1
ATOM 2059 C C . SER A 1 263 ? 28.985 42.617 3.855 1.00 46.16 263 SER A C 1
ATOM 2061 O O . SER A 1 263 ? 27.878 42.472 3.343 1.00 46.16 263 SER A O 1
ATOM 2063 N N . SER A 1 264 ? 29.245 42.329 5.131 1.00 47.69 264 SER A N 1
ATOM 2064 C CA . SER A 1 264 ? 28.284 41.871 6.135 1.00 47.69 264 SER A CA 1
ATOM 2065 C C . SER A 1 264 ? 27.190 42.910 6.417 1.00 47.69 264 SER A C 1
ATOM 2067 O O . SER A 1 264 ? 27.522 44.030 6.809 1.00 47.69 264 SER A O 1
ATOM 2069 N N . PRO A 1 265 ? 25.900 42.542 6.361 1.00 51.47 265 PRO A N 1
ATOM 2070 C CA . PRO A 1 265 ? 24.867 43.226 7.113 1.00 51.47 265 PRO A CA 1
ATOM 2071 C C . PRO A 1 265 ? 24.541 42.439 8.385 1.00 51.47 265 PRO A C 1
ATOM 2073 O O . PRO A 1 265 ? 24.091 41.293 8.366 1.00 51.47 265 PRO A O 1
ATOM 2076 N N . THR A 1 266 ? 24.771 43.103 9.510 1.00 52.12 266 THR A N 1
ATOM 2077 C CA . THR A 1 266 ? 24.255 42.771 10.834 1.00 52.12 266 THR A CA 1
ATOM 2078 C C . THR A 1 266 ? 22.724 42.805 10.772 1.00 52.12 266 THR A C 1
ATOM 2080 O O . THR A 1 266 ? 22.124 43.876 10.768 1.00 52.12 266 THR A O 1
ATOM 2083 N N . GLY A 1 267 ? 22.093 41.637 10.663 1.00 42.75 267 GLY A N 1
ATOM 2084 C CA . GLY A 1 267 ? 20.641 41.480 10.615 1.00 42.75 267 GLY A CA 1
ATOM 2085 C C . GLY A 1 267 ? 20.181 40.483 11.669 1.00 42.75 267 GLY A C 1
ATOM 2086 O O . GLY A 1 267 ? 20.474 39.293 11.590 1.00 42.75 267 GLY A O 1
ATOM 2087 N N . THR A 1 268 ? 19.486 40.995 12.676 1.00 54.06 268 THR A N 1
ATOM 2088 C CA . THR A 1 268 ? 18.768 40.264 13.722 1.00 54.06 268 THR A CA 1
ATOM 2089 C C . THR A 1 268 ? 17.829 39.200 13.132 1.00 54.06 268 THR A C 1
ATOM 2091 O O . THR A 1 268 ? 17.050 39.515 12.231 1.00 54.06 268 THR A O 1
ATOM 2094 N N . PRO A 1 269 ? 17.839 37.948 13.629 1.00 54.84 269 PRO A N 1
ATOM 2095 C CA . PRO A 1 269 ? 16.889 36.945 13.167 1.00 54.84 269 PRO A CA 1
ATOM 2096 C C . PRO A 1 269 ? 15.488 37.219 13.747 1.00 54.84 269 PRO A C 1
ATOM 2098 O O . PRO A 1 269 ? 15.364 37.449 14.955 1.00 54.84 269 PRO A O 1
ATOM 2101 N N . PRO A 1 270 ? 14.416 37.154 12.937 1.00 52.25 270 PRO A N 1
ATOM 2102 C CA . PRO A 1 270 ? 13.063 37.083 13.463 1.00 52.25 270 PRO A CA 1
ATOM 2103 C C . PRO A 1 270 ? 12.865 35.735 14.168 1.00 52.25 270 PRO A C 1
ATOM 2105 O O . PRO A 1 270 ? 13.275 34.684 13.669 1.00 52.25 270 PRO A O 1
ATOM 2108 N N . GLN A 1 271 ? 12.238 35.771 15.345 1.00 43.31 271 GLN A N 1
ATOM 2109 C CA . GLN A 1 271 ? 11.826 34.581 16.080 1.00 43.31 271 GLN A CA 1
ATOM 2110 C C . GLN A 1 271 ? 10.870 33.741 15.226 1.00 43.31 271 GLN A C 1
ATOM 2112 O O . GLN A 1 271 ? 9.679 34.028 15.126 1.00 43.31 271 GLN A O 1
ATOM 2117 N N . ALA A 1 272 ? 11.392 32.669 14.637 1.00 40.53 272 ALA A N 1
ATOM 2118 C CA . ALA A 1 272 ? 10.572 31.570 14.167 1.00 40.53 272 ALA A CA 1
ATOM 2119 C C . ALA A 1 272 ? 10.126 30.768 15.395 1.00 40.53 272 ALA A C 1
ATOM 2121 O O . ALA A 1 272 ? 10.941 30.170 16.102 1.00 40.53 272 ALA A O 1
ATOM 2122 N N . VAL A 1 273 ? 8.820 30.777 15.653 1.00 46.66 273 VAL A N 1
ATOM 2123 C CA . VAL A 1 273 ? 8.160 29.899 16.619 1.00 46.66 273 VAL A CA 1
ATOM 2124 C C . VAL A 1 273 ? 8.327 28.462 16.128 1.00 46.66 273 VAL A C 1
ATOM 2126 O O . VAL A 1 273 ? 7.538 27.945 15.342 1.00 46.66 273 VAL A O 1
ATOM 2129 N N . ILE A 1 274 ? 9.394 27.809 16.582 1.00 40.78 274 ILE A N 1
ATOM 2130 C CA . ILE A 1 274 ? 9.547 26.361 16.504 1.00 40.78 274 ILE A CA 1
ATOM 2131 C C . ILE A 1 274 ? 8.576 25.789 17.537 1.00 40.78 274 ILE A C 1
ATOM 2133 O O . ILE A 1 274 ? 8.910 25.647 18.716 1.00 40.78 274 ILE A O 1
ATOM 2137 N N . GLN A 1 275 ? 7.354 25.468 17.103 1.00 42.22 275 GLN A N 1
ATOM 2138 C CA . GLN A 1 275 ? 6.523 24.506 17.817 1.00 42.22 275 GLN A CA 1
ATOM 2139 C C . GLN A 1 275 ? 7.265 23.170 17.794 1.00 42.22 275 GLN A C 1
ATOM 2141 O O . GLN A 1 275 ? 7.198 22.394 16.843 1.00 42.22 275 GLN A O 1
ATOM 2146 N N . ARG A 1 276 ? 8.036 22.936 18.859 1.00 33.06 276 ARG A N 1
ATOM 2147 C CA . ARG A 1 276 ? 8.582 21.630 19.196 1.00 33.06 276 ARG A CA 1
ATOM 2148 C C . ARG A 1 276 ? 7.404 20.672 19.326 1.00 33.06 276 ARG A C 1
ATOM 2150 O O . ARG A 1 276 ? 6.684 20.704 20.322 1.00 33.06 276 ARG A O 1
ATOM 2157 N N . PHE A 1 277 ? 7.219 19.824 18.321 1.00 42.84 277 PHE A N 1
ATOM 2158 C CA . PHE A 1 277 ? 6.455 18.600 18.478 1.00 42.84 277 PHE A CA 1
ATOM 2159 C C . PHE A 1 277 ? 7.187 17.764 19.524 1.00 42.84 277 PHE A C 1
ATOM 2161 O O . PHE A 1 277 ? 8.257 17.214 19.280 1.00 42.84 277 PHE A O 1
ATOM 2168 N N . ASN A 1 278 ? 6.638 17.779 20.730 1.00 38.00 278 ASN A N 1
ATOM 2169 C CA . ASN A 1 278 ? 7.038 16.926 21.826 1.00 38.00 278 ASN A CA 1
ATOM 2170 C C . ASN A 1 278 ? 6.355 15.572 21.579 1.00 38.00 278 ASN A C 1
ATOM 2172 O O . ASN A 1 278 ? 5.125 15.518 21.684 1.00 38.00 278 ASN A O 1
ATOM 2176 N N . PRO A 1 279 ? 7.068 14.494 21.201 1.00 46.44 279 PRO A N 1
ATOM 2177 C CA . PRO A 1 279 ? 6.486 13.167 21.257 1.00 46.44 279 PRO A CA 1
ATOM 2178 C C . PRO A 1 279 ? 6.280 12.857 22.737 1.00 46.44 279 PRO A C 1
ATOM 2180 O O . PRO A 1 279 ? 7.195 12.435 23.441 1.00 46.44 279 PRO A O 1
ATOM 2183 N N . ARG A 1 280 ? 5.073 13.146 23.233 1.00 40.19 280 ARG A N 1
ATOM 2184 C CA . ARG A 1 280 ? 4.610 12.666 24.530 1.00 40.19 280 ARG A CA 1
ATOM 2185 C C . ARG A 1 280 ? 4.733 11.146 24.496 1.00 40.19 280 ARG A C 1
ATOM 2187 O O . ARG A 1 280 ? 3.910 10.462 23.899 1.00 40.19 280 ARG A O 1
ATOM 2194 N N . ILE A 1 281 ? 5.788 10.660 25.140 1.00 42.62 281 ILE A N 1
ATOM 2195 C CA . ILE A 1 281 ? 5.848 9.349 25.768 1.00 42.62 281 ILE A CA 1
ATOM 2196 C C . ILE A 1 281 ? 4.565 9.252 26.594 1.00 42.62 281 ILE A C 1
ATOM 2198 O O . ILE A 1 281 ? 4.411 9.953 27.597 1.00 42.62 281 ILE A O 1
ATOM 2202 N N . LEU A 1 282 ? 3.593 8.486 26.102 1.00 50.81 282 LEU A N 1
ATOM 2203 C CA . LEU A 1 282 ? 2.436 8.133 26.905 1.00 50.81 282 LEU A CA 1
ATOM 2204 C C . LEU A 1 282 ? 2.927 7.171 27.990 1.00 50.81 282 LEU A C 1
ATOM 2206 O O . LEU A 1 282 ? 3.652 6.224 27.669 1.00 50.81 282 LEU A O 1
ATOM 2210 N N . PRO A 1 283 ? 2.585 7.408 29.265 1.00 49.09 283 PRO A N 1
ATOM 2211 C CA . PRO A 1 283 ? 2.839 6.429 30.300 1.00 49.09 283 PRO A CA 1
ATOM 2212 C C . PRO A 1 283 ? 2.045 5.169 29.960 1.00 49.09 283 PRO A C 1
ATOM 2214 O O . PRO A 1 283 ? 0.844 5.221 29.691 1.00 49.09 283 PRO A O 1
ATOM 2217 N N . PHE A 1 284 ? 2.763 4.052 29.951 1.00 39.81 284 PHE A N 1
ATOM 2218 C CA . PHE A 1 284 ? 2.236 2.699 29.989 1.00 39.81 284 PHE A CA 1
ATOM 2219 C C . PHE A 1 284 ? 1.249 2.626 31.167 1.00 39.81 284 PHE A C 1
ATOM 2221 O O . PHE A 1 284 ? 1.659 2.565 32.324 1.00 39.81 284 PHE A O 1
ATOM 2228 N N . LEU A 1 285 ? -0.052 2.740 30.894 1.00 44.06 285 LEU A N 1
ATOM 2229 C CA . LEU A 1 285 ? -1.074 2.422 31.882 1.00 44.06 285 LEU A CA 1
ATOM 2230 C C . LEU A 1 285 ? -1.211 0.906 31.884 1.00 44.06 285 LEU A C 1
ATOM 2232 O O . LEU A 1 285 ? -1.814 0.310 30.995 1.00 44.06 285 LEU A O 1
ATOM 2236 N N . GLU A 1 286 ? -0.574 0.315 32.884 1.00 38.34 286 GLU A N 1
ATOM 2237 C CA . GLU A 1 286 ? -0.746 -1.055 33.335 1.00 38.34 286 GLU A CA 1
ATOM 2238 C C . GLU A 1 286 ? -2.234 -1.276 33.658 1.00 38.34 286 GLU A C 1
ATOM 2240 O O . GLU A 1 286 ? -2.727 -0.944 34.734 1.00 38.34 286 GLU A O 1
ATOM 2245 N N . TYR A 1 287 ? -2.992 -1.756 32.670 1.00 42.88 287 TYR A N 1
ATOM 2246 C CA . TYR A 1 287 ? -4.364 -2.206 32.869 1.00 42.88 287 TYR A CA 1
ATOM 2247 C C . TYR A 1 287 ? -4.310 -3.596 33.502 1.00 42.88 287 TYR A C 1
ATOM 2249 O O . TYR A 1 287 ? -4.235 -4.618 32.820 1.00 42.88 287 TYR A O 1
ATOM 2257 N N . SER A 1 288 ? -4.335 -3.623 34.832 1.00 42.41 288 SER A N 1
ATOM 2258 C CA . SER A 1 288 ? -4.651 -4.820 35.604 1.00 42.41 288 SER A CA 1
ATOM 2259 C C . SER A 1 288 ? -6.030 -5.327 35.186 1.00 42.41 288 SER A C 1
ATOM 2261 O O . SER A 1 288 ? -7.051 -4.681 35.432 1.00 42.41 288 SER A O 1
ATOM 2263 N N . ALA A 1 289 ? -6.057 -6.484 34.529 1.00 45.12 289 ALA A N 1
ATOM 2264 C CA . ALA A 1 289 ? -7.276 -7.189 34.176 1.00 45.12 289 ALA A CA 1
ATOM 2265 C C . ALA A 1 289 ? -7.997 -7.645 35.455 1.00 45.12 289 ALA A C 1
ATOM 2267 O O . ALA A 1 289 ? -7.583 -8.593 36.120 1.00 45.12 289 ALA A O 1
ATOM 2268 N N . ILE A 1 290 ? -9.093 -6.968 35.797 1.00 49.28 290 ILE A N 1
ATOM 2269 C CA . ILE A 1 290 ? -10.095 -7.497 36.721 1.00 49.28 290 ILE A CA 1
ATOM 2270 C C . ILE A 1 290 ? -10.908 -8.520 35.925 1.00 49.28 290 ILE A C 1
ATOM 2272 O O . ILE A 1 290 ? -11.688 -8.155 35.051 1.00 49.28 290 ILE A O 1
ATOM 2276 N N . ILE A 1 291 ? -10.686 -9.803 36.204 1.00 50.34 291 ILE A N 1
ATOM 2277 C CA . ILE A 1 291 ? -11.490 -10.917 35.693 1.00 50.34 291 ILE A CA 1
ATOM 2278 C C . ILE A 1 291 ? -12.776 -10.984 36.535 1.00 50.34 291 ILE A C 1
ATOM 2280 O O . ILE A 1 291 ? -12.681 -11.289 37.726 1.00 50.34 291 ILE A O 1
ATOM 2284 N N . PRO A 1 292 ? -13.981 -10.738 35.988 1.00 53.53 292 PRO A N 1
ATOM 2285 C CA . PRO A 1 292 ? -15.205 -11.099 36.684 1.00 53.53 292 PRO A CA 1
ATOM 2286 C C . PRO A 1 292 ? -15.422 -12.612 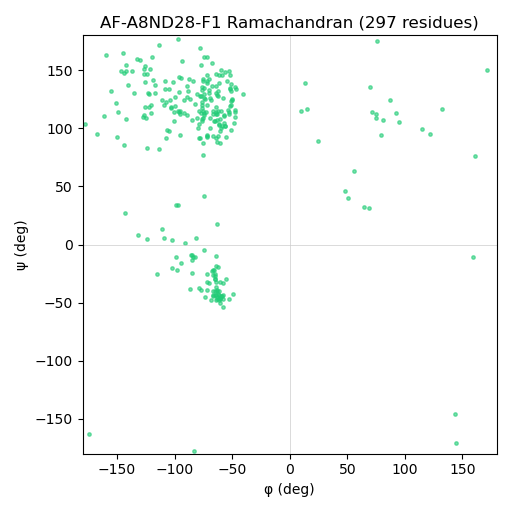36.564 1.00 53.53 292 PRO A C 1
ATOM 2288 O O . PRO A 1 292 ? -15.580 -13.159 35.473 1.00 53.53 292 PRO A O 1
ATOM 2291 N N . ALA A 1 293 ? -15.419 -13.292 37.710 1.00 48.50 293 ALA A N 1
ATOM 2292 C CA . ALA A 1 293 ? -15.831 -14.682 37.827 1.00 48.50 293 ALA A CA 1
ATOM 2293 C C . ALA A 1 293 ? -17.318 -14.809 37.454 1.00 48.50 293 ALA A C 1
ATOM 2295 O O . ALA A 1 293 ? -18.195 -14.315 38.162 1.00 48.50 293 ALA A O 1
ATOM 2296 N N . LEU A 1 294 ? -17.602 -15.470 36.332 1.00 55.03 294 LEU A N 1
ATOM 2297 C CA . LEU A 1 294 ? -18.946 -15.914 35.982 1.00 55.03 294 LEU A CA 1
ATOM 2298 C C . LEU A 1 294 ? -19.258 -17.187 36.777 1.00 55.03 294 LEU A C 1
ATOM 2300 O O . LEU A 1 294 ? -18.769 -18.268 36.452 1.00 55.03 294 LEU A O 1
ATOM 2304 N N . SER A 1 295 ? -20.076 -17.052 37.823 1.00 53.03 295 SER A N 1
ATOM 2305 C CA . SER A 1 295 ? -20.761 -18.186 38.449 1.00 53.03 295 SER A CA 1
ATOM 2306 C C . SER A 1 295 ? -21.777 -18.764 37.469 1.00 53.03 295 SER A C 1
ATOM 2308 O O . SER A 1 295 ? -22.761 -18.113 37.119 1.00 53.03 295 SER A O 1
ATOM 2310 N N . VAL A 1 296 ? -21.538 -19.999 37.041 1.00 56.25 296 VAL A N 1
ATOM 2311 C CA . VAL A 1 296 ? -22.511 -20.832 36.334 1.00 56.25 296 VAL A CA 1
ATOM 2312 C C . VAL A 1 296 ? -23.370 -21.528 37.389 1.00 56.25 296 VAL A C 1
ATOM 2314 O O . VAL A 1 296 ? -22.900 -22.435 38.073 1.00 56.25 296 VAL A O 1
ATOM 2317 N N . THR A 1 297 ? -24.624 -21.101 37.529 1.00 59.50 297 THR A N 1
ATOM 2318 C CA . THR A 1 297 ? -25.651 -21.850 38.265 1.00 59.50 297 THR A CA 1
ATOM 2319 C C . THR A 1 297 ? -26.384 -22.735 37.264 1.00 59.50 297 THR A C 1
ATOM 2321 O O . THR A 1 297 ? -27.057 -22.228 36.369 1.00 59.50 297 THR A O 1
ATOM 2324 N N . ILE A 1 298 ? -26.228 -24.051 37.399 1.00 60.03 298 ILE A N 1
ATOM 2325 C CA . ILE A 1 298 ? -27.015 -25.048 36.667 1.00 60.03 298 ILE A CA 1
ATOM 2326 C C . ILE A 1 298 ? -28.291 -25.295 37.480 1.00 60.03 298 ILE A C 1
ATOM 2328 O O . ILE A 1 298 ? -28.200 -25.610 38.667 1.00 60.03 298 ILE A O 1
ATOM 2332 N N . HIS A 1 299 ? -29.449 -25.131 36.841 1.00 65.25 299 HIS A N 1
ATOM 2333 C CA . HIS A 1 299 ? -30.754 -25.594 37.315 1.00 65.25 299 HIS A CA 1
ATOM 2334 C C . HIS A 1 299 ? -31.236 -26.734 36.424 1.00 65.25 299 HIS A C 1
ATOM 2336 O O . HIS A 1 299 ? -31.002 -26.642 35.197 1.00 65.25 299 HIS A O 1
#

Organism: Coprinopsis cinerea (strain Okayama-7 / 130 / ATCC MYA-4618 / FGSC 9003) (NCBI:txid240176)

Radius of gyration: 32.25 Å; Cα contacts (8 Å, |Δi|>4): 303; chains: 1; bounding box: 81×70×93 Å

Sequence (299 aa):
MVFRIPTQFDSFVASPSHPGQPAALQRSPQRPWRGRLIVTGLRNSNRSATDYIQVSAVETDGDNRVELWPRDFVVQRLPNRPILRQMIQYVQQYAQPTCNFLPERLNPDFHEANRANFRTLSRQMNENHEVAIAYWGHTSELSQTGAGIVIYPASNSGAYLIGAIFHSTDFPDFIRHAASQPPPPLSIPASVPYQSQAMGLPSSSYNTHPSHHRQPHTGSPHQSHPSSPTEQPGSAGSYRPIVSRTPIPHGNPYPNMPSASGSSPTGTPPQAVIQRFNPRILPFLEYSAIIPALSVTIH

Foldseek 3Di:
DDDDDDPPPPDPPPPPDPPPDPPPPPPPPQDWQWAWEFDAQLDVVHRRDTDIAIKTKDWPDDDNPSVLADRYWDKAKQFDDLVLVVVVVVCVVVVFTKMKIAGDDDDPVCSVVNQVSLLSVLVVCQVRVMKIFTASDPPGPLNVAWGGWIWGHDNVDSGIIMIGGTRRDYDDVVVVVSVPDDDDPPPPPPPPPPPPPDDDDDDDDDDDDDDDDDDDDDDDDDDDDDDDDDDDDDDDDDDDDDDDDDDDDDDDDDDDDDDDDDDDDPDDDDDDPPPPPDPPPDPDPPPDDPDDDDDDDDD

pLDDT: mean 72.82, std 22.09, range [33.06, 98.44]